Protein AF-A0A9D7BL93-F1 (afdb_monomer_lite)

pLDDT: mean 81.69, std 18.65, range [35.62, 98.56]

Secondary structure (DSSP, 8-state):
-----SSSSSSS--------EEEEEETTT--EES-S--EEETT-EEEEEEES--GGG--EEEEEETTB----HHHHHHHHHHTT--TTS-------SEEEEEEEEPPSSSEEEEEEEEE-TTSSSEEEEEEEEEEEE-SEEEEEEEEEEEES-PPPPEEEEE-SSSEEEEEE----S-EEEEEEEEEEEE---SSEEEEEEEEEEEETT--EEEEEEEEEEESTT--EEEEEEEEEEEEEEE-TT--TT-EEETT-----EEEEEEEEEEEEEEEE-

Foldseek 3Di:
DDDPPDPPPPPPPDDDPADEAEWEAEPVPRATPPNPADEAAAQHWYKYKYFQDDVVQLKDKAKDKDPDGDPPPPLVVVVVVVCQDDPVRDNPPPPPRMDIGDTDGHHPDQKMKIKMWMAGNVVPHTDDIDIDIHGYFWDKDKFKWKFKKKWQQEAWDWDWDDPDPWKTFIAIDPPDRMFMFIWMKIWIFTGDQDQKGKTWIWTWTQTPVRWIKTDTFMWIFGGRVSFKIKTKDKIKTWYKDFDPVDDHGDMDTPPDDDGDIDIDIDMIMMITIITID

Structure (mmCIF, N/CA/C/O backbone):
data_AF-A0A9D7BL93-F1
#
_entry.id   AF-A0A9D7BL93-F1
#
loop_
_atom_site.group_PDB
_atom_site.id
_atom_site.type_symbol
_atom_site.label_atom_id
_atom_site.label_alt_id
_atom_site.label_comp_id
_atom_site.label_asym_id
_atom_site.label_entity_id
_atom_site.label_seq_id
_atom_site.pdbx_PDB_ins_code
_atom_site.Cartn_x
_atom_site.Cartn_y
_atom_site.Cartn_z
_atom_site.occupancy
_atom_site.B_iso_or_equiv
_atom_site.auth_seq_id
_atom_site.auth_comp_id
_atom_site.auth_asym_id
_atom_site.auth_atom_id
_atom_site.pdbx_PDB_model_num
ATOM 1 N N . MET A 1 1 ? -4.352 -12.817 -30.876 1.00 38.22 1 MET A N 1
ATOM 2 C CA . MET A 1 1 ? -5.144 -12.319 -29.728 1.00 38.22 1 MET A CA 1
ATOM 3 C C . MET A 1 1 ? -5.851 -13.487 -29.049 1.00 38.22 1 MET A C 1
ATOM 5 O O . MET A 1 1 ? -6.974 -13.814 -29.397 1.00 38.22 1 MET A O 1
ATOM 9 N N . LYS A 1 2 ? -5.169 -14.170 -28.132 1.00 42.81 2 LYS A N 1
ATOM 10 C CA . LYS A 1 2 ? -5.742 -15.157 -27.208 1.00 42.81 2 LYS A CA 1
ATOM 11 C C . LYS A 1 2 ? -4.973 -14.959 -25.905 1.00 42.81 2 LYS A C 1
ATOM 13 O O . LYS A 1 2 ? -3.750 -14.959 -25.977 1.00 42.81 2 LYS A O 1
ATOM 18 N N . ASN A 1 3 ? -5.696 -14.690 -24.816 1.00 41.03 3 ASN A N 1
ATOM 19 C CA . ASN A 1 3 ? -5.273 -14.501 -23.412 1.00 41.03 3 ASN A CA 1
ATOM 20 C C . ASN A 1 3 ? -5.842 -13.195 -22.836 1.00 41.03 3 ASN A C 1
ATOM 22 O O . ASN A 1 3 ? -5.120 -12.244 -22.563 1.00 41.03 3 ASN A O 1
ATOM 26 N N . PHE A 1 4 ? -7.163 -13.162 -22.659 1.00 38.47 4 PHE A N 1
ATOM 27 C CA . PHE A 1 4 ? -7.856 -12.143 -21.866 1.00 38.47 4 PHE A CA 1
ATOM 28 C C . PHE A 1 4 ? -8.906 -12.833 -20.983 1.00 38.47 4 PHE A C 1
ATOM 30 O O . PHE A 1 4 ? -10.095 -12.559 -21.067 1.00 38.47 4 PHE A O 1
ATOM 37 N N . LEU A 1 5 ? -8.468 -13.832 -20.205 1.00 37.19 5 LEU A N 1
ATOM 38 C CA . LEU A 1 5 ? -9.360 -14.677 -19.398 1.00 37.19 5 LEU A CA 1
ATOM 39 C C . LEU A 1 5 ? -8.862 -14.885 -17.957 1.00 37.19 5 LEU A C 1
ATOM 41 O O . LEU A 1 5 ? -9.091 -15.934 -17.372 1.00 37.19 5 LEU A O 1
ATOM 45 N N . PHE A 1 6 ? -8.159 -13.898 -17.386 1.00 41.22 6 PHE A N 1
ATOM 46 C CA . PHE A 1 6 ? -7.602 -14.000 -16.026 1.00 41.22 6 PHE A CA 1
ATOM 47 C C . PHE A 1 6 ? -8.171 -12.994 -15.011 1.00 41.22 6 PHE A C 1
ATOM 49 O O . PHE A 1 6 ? -7.706 -12.959 -13.877 1.00 41.22 6 PHE A O 1
ATOM 56 N N . LEU A 1 7 ? -9.183 -12.194 -15.373 1.00 38.00 7 LEU A N 1
ATOM 57 C CA . LEU A 1 7 ? -9.699 -11.136 -14.487 1.00 38.00 7 LEU A CA 1
ATOM 58 C C . LEU A 1 7 ? -11.066 -11.427 -13.840 1.00 38.00 7 LEU A C 1
ATOM 60 O O . LEU A 1 7 ? -11.491 -10.659 -12.984 1.00 38.00 7 LEU A O 1
ATOM 64 N N . SER A 1 8 ? -11.763 -12.515 -14.191 1.00 35.62 8 SER A N 1
ATOM 65 C CA . SER A 1 8 ? -13.130 -12.745 -13.685 1.00 35.62 8 SER A CA 1
ATOM 66 C C . SER A 1 8 ? -13.216 -13.568 -12.395 1.00 35.62 8 SER A C 1
ATOM 68 O O . SER A 1 8 ? -14.297 -13.670 -11.824 1.00 35.62 8 SER A O 1
ATOM 70 N N . THR A 1 9 ? -12.115 -14.141 -11.899 1.00 39.84 9 THR A N 1
ATOM 71 C CA . THR A 1 9 ? -12.151 -15.027 -10.716 1.00 39.84 9 THR A CA 1
ATOM 72 C C . THR A 1 9 ? -11.919 -14.298 -9.388 1.00 39.84 9 THR A C 1
ATOM 74 O O . THR A 1 9 ? -12.011 -14.914 -8.332 1.00 39.84 9 THR A O 1
ATOM 77 N N . PHE A 1 10 ? -11.637 -12.989 -9.404 1.00 42.03 10 PHE A N 1
ATOM 78 C CA . PHE A 1 10 ? -11.309 -12.236 -8.183 1.00 42.03 10 PHE A CA 1
ATOM 79 C C . PHE A 1 10 ? -12.517 -11.564 -7.501 1.00 42.03 10 PHE A C 1
ATOM 81 O O . PHE A 1 10 ? -12.365 -10.992 -6.427 1.00 42.03 10 PHE A O 1
ATOM 88 N N . VAL A 1 11 ? -13.718 -11.621 -8.092 1.00 39.72 11 VAL A N 1
ATOM 89 C CA . VAL A 1 11 ? -14.857 -10.785 -7.652 1.00 39.72 11 VAL A CA 1
ATOM 90 C C . VAL A 1 11 ? -15.933 -11.556 -6.865 1.00 39.72 11 VAL A C 1
ATOM 92 O O . VAL A 1 11 ? -16.745 -10.945 -6.177 1.00 39.72 11 VAL A O 1
ATOM 95 N N . THR A 1 12 ? -15.927 -12.891 -6.847 1.00 36.81 12 THR A N 1
ATOM 96 C CA . THR A 1 12 ? -17.090 -13.675 -6.372 1.00 36.81 12 THR A CA 1
ATOM 97 C C . THR A 1 12 ? -17.004 -14.214 -4.934 1.00 36.81 12 THR A C 1
ATOM 99 O O . THR A 1 12 ? -17.606 -15.238 -4.627 1.00 36.81 12 THR A O 1
ATOM 102 N N . PHE A 1 13 ? -16.294 -13.534 -4.024 1.00 42.56 13 PHE A N 1
ATOM 103 C CA . PHE A 1 13 ? -16.191 -13.927 -2.603 1.00 42.56 13 PHE A CA 1
ATOM 104 C C . PHE A 1 13 ? -16.465 -12.762 -1.630 1.00 42.56 13 PHE A C 1
ATOM 106 O O . PHE A 1 13 ? -15.694 -12.500 -0.713 1.00 42.56 13 PHE A O 1
ATOM 113 N N . PHE A 1 14 ? -17.587 -12.056 -1.795 1.00 45.31 14 PHE A N 1
ATOM 114 C CA . PHE A 1 14 ? -18.073 -11.101 -0.788 1.00 45.31 14 PHE A CA 1
ATOM 115 C C . PHE A 1 14 ? -19.562 -11.305 -0.507 1.00 45.31 14 PHE A C 1
ATOM 117 O O . PHE A 1 14 ? -20.396 -10.452 -0.787 1.00 45.31 14 PHE A O 1
ATOM 124 N N . VAL A 1 15 ? -19.907 -12.459 0.066 1.00 41.62 15 VAL A N 1
ATOM 125 C CA . VAL A 1 15 ? -21.212 -12.635 0.711 1.00 41.62 15 VAL A CA 1
ATOM 126 C C . VAL A 1 15 ? -21.103 -12.078 2.133 1.00 41.62 15 VAL A C 1
ATOM 128 O O . VAL A 1 15 ? -20.353 -12.586 2.971 1.00 41.62 15 VAL A O 1
ATOM 131 N N . PHE A 1 16 ? -21.810 -10.976 2.384 1.00 45.34 16 PHE A N 1
ATOM 132 C CA . PHE A 1 16 ? -21.866 -10.275 3.665 1.00 45.34 16 PHE A CA 1
ATOM 133 C C . PHE A 1 16 ? -22.712 -11.053 4.684 1.00 45.34 16 PHE A C 1
ATOM 135 O O . PHE A 1 16 ? -23.859 -10.713 4.944 1.00 45.34 16 PHE A O 1
ATOM 142 N N . SER A 1 17 ? -22.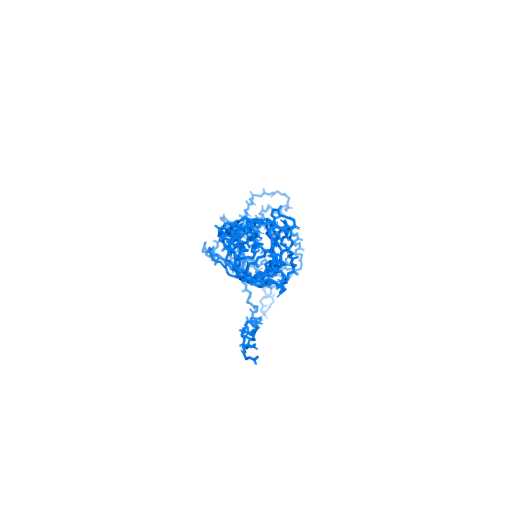153 -12.094 5.302 1.00 46.69 17 SER A N 1
ATOM 143 C CA . SER A 1 17 ? -22.681 -12.580 6.581 1.00 46.69 17 SER A CA 1
ATOM 144 C C . SER A 1 17 ? -22.121 -11.685 7.693 1.00 46.69 17 SER A C 1
ATOM 146 O O . SER A 1 17 ? -20.936 -11.796 8.043 1.00 46.69 17 SER A O 1
ATOM 148 N N . GLY A 1 18 ? -22.931 -10.745 8.182 1.00 50.41 18 GLY A N 1
ATOM 149 C CA . GLY A 1 18 ? -22.626 -9.978 9.388 1.00 50.41 18 GLY A CA 1
ATOM 150 C C . GLY A 1 18 ? -22.896 -10.848 10.610 1.00 50.41 18 GLY A C 1
ATOM 151 O O . GLY A 1 18 ? -24.037 -11.237 10.843 1.00 50.41 18 GLY A O 1
ATOM 152 N N . PHE A 1 19 ? -21.856 -11.187 11.366 1.00 56.25 19 PHE A N 1
ATOM 153 C CA . PHE A 1 19 ? -22.009 -11.836 12.669 1.00 56.25 19 PHE A CA 1
ATOM 154 C C . PHE A 1 19 ? -21.838 -10.768 13.747 1.00 56.25 19 PHE A C 1
ATOM 156 O O . PHE A 1 19 ? -20.894 -9.980 13.677 1.00 56.25 19 PHE A O 1
ATOM 163 N N . SER A 1 20 ? -22.727 -10.723 14.744 1.00 63.72 20 SER A N 1
ATOM 164 C CA . SER A 1 20 ? -22.489 -9.862 15.903 1.00 63.72 20 SER A CA 1
ATOM 165 C C . SER A 1 20 ? -21.382 -10.478 16.758 1.00 63.72 20 SER A C 1
ATOM 167 O O . SER A 1 20 ? -21.375 -11.682 17.027 1.00 63.72 20 SER A O 1
ATOM 169 N N . GLN A 1 21 ? -20.417 -9.661 17.169 1.00 76.88 21 GLN A N 1
ATOM 170 C CA . GLN A 1 21 ? -19.327 -10.095 18.039 1.00 76.88 21 GLN A CA 1
ATOM 171 C C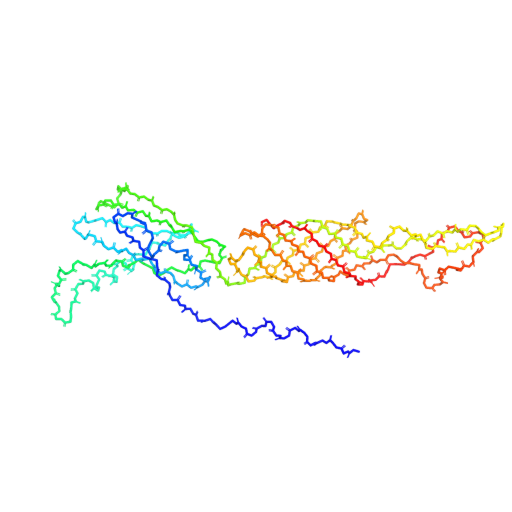 . GLN A 1 21 ? -19.505 -9.475 19.422 1.00 76.88 21 GLN A C 1
ATOM 173 O O . GLN A 1 21 ? -19.729 -8.276 19.539 1.00 76.88 21 GLN A O 1
ATOM 178 N N . ASN A 1 22 ? -19.366 -10.268 20.482 1.00 81.38 22 ASN A N 1
ATOM 179 C CA . ASN A 1 22 ? -19.479 -9.761 21.850 1.00 81.38 22 ASN A CA 1
ATOM 180 C C . ASN A 1 22 ? -18.090 -9.591 22.465 1.00 81.38 22 ASN A C 1
ATOM 182 O O . ASN A 1 22 ? -17.268 -10.510 22.412 1.00 81.38 22 ASN A O 1
ATOM 186 N N . ILE A 1 23 ? -17.825 -8.456 23.104 1.00 85.06 23 ILE A N 1
ATOM 187 C CA . ILE A 1 23 ? -16.675 -8.241 23.987 1.00 85.06 23 ILE A CA 1
ATOM 188 C C . ILE A 1 23 ? -17.179 -8.351 25.408 1.00 85.06 23 ILE A C 1
ATOM 190 O O . ILE A 1 23 ? -17.997 -7.543 25.814 1.00 85.06 23 ILE A O 1
ATOM 194 N N . VAL A 1 24 ? -16.679 -9.317 26.168 1.00 86.50 24 VAL A N 1
ATOM 195 C CA . VAL A 1 24 ? -17.026 -9.431 27.580 1.00 86.50 24 VAL A CA 1
ATOM 196 C C . VAL A 1 24 ? -15.944 -8.717 28.381 1.00 86.50 24 VAL A C 1
ATOM 198 O O . VAL A 1 24 ? -14.769 -8.875 28.071 1.00 86.50 24 VAL A O 1
ATOM 201 N N . ILE A 1 25 ? -16.324 -7.917 29.365 1.00 87.25 25 ILE A N 1
ATOM 202 C CA . ILE A 1 25 ? -15.458 -7.187 30.286 1.00 87.25 25 ILE A CA 1
ATOM 203 C C . ILE A 1 25 ? -15.832 -7.635 31.689 1.00 87.25 25 ILE A C 1
ATOM 205 O O . ILE A 1 25 ? -17.007 -7.629 32.036 1.00 87.25 25 ILE A O 1
ATOM 209 N N . ASP A 1 26 ? -14.864 -8.007 32.508 1.00 89.06 26 ASP A N 1
ATOM 210 C CA . ASP A 1 26 ? -15.119 -8.294 33.915 1.00 89.06 26 ASP A CA 1
ATOM 211 C C . ASP A 1 26 ? -15.295 -6.992 34.715 1.00 89.06 26 ASP A C 1
ATOM 213 O O . ASP A 1 26 ? -14.454 -6.099 34.650 1.00 89.06 26 ASP A O 1
ATOM 217 N N . TYR A 1 27 ? -16.379 -6.877 35.480 1.00 86.00 27 TYR A N 1
ATOM 218 C CA . TYR A 1 27 ? -16.708 -5.681 36.261 1.00 86.00 27 TYR A CA 1
ATOM 219 C C . TYR A 1 27 ? -15.634 -5.299 37.293 1.00 86.00 27 TYR A C 1
ATOM 221 O O . TYR A 1 27 ? -15.355 -4.114 37.490 1.00 86.00 27 TYR A O 1
ATOM 229 N N . ASN A 1 28 ? -15.027 -6.292 37.948 1.00 88.06 28 ASN A N 1
ATOM 230 C CA . ASN A 1 28 ? -14.102 -6.066 39.058 1.00 88.06 28 ASN A CA 1
ATOM 231 C C . ASN A 1 28 ? -12.729 -5.598 38.575 1.00 88.06 28 ASN A C 1
ATOM 233 O O . ASN A 1 28 ? -12.089 -4.774 39.221 1.00 88.06 28 ASN A O 1
ATOM 237 N N . THR A 1 29 ? -12.280 -6.131 37.440 1.00 88.50 29 THR A N 1
ATOM 238 C CA . THR A 1 29 ? -10.936 -5.887 36.897 1.00 88.50 29 THR A CA 1
ATOM 239 C C . THR A 1 29 ? -10.923 -4.988 35.665 1.00 88.50 29 THR A C 1
ATOM 241 O O . THR A 1 29 ? -9.845 -4.652 35.177 1.00 88.50 29 THR A O 1
ATOM 244 N N . LEU A 1 30 ? -12.092 -4.687 35.097 1.00 86.56 30 LEU A N 1
ATOM 245 C CA . LEU A 1 30 ? -12.283 -4.095 33.771 1.00 86.56 30 LEU A CA 1
ATOM 246 C C . LEU A 1 30 ? -11.574 -4.824 32.629 1.00 86.56 30 LEU A C 1
ATOM 248 O O . LEU A 1 30 ? -11.495 -4.280 31.537 1.00 86.56 30 LEU A O 1
ATOM 252 N N . SER A 1 31 ? -11.075 -6.043 32.832 1.00 87.50 31 SER A N 1
ATOM 253 C CA . SER A 1 31 ? -10.328 -6.792 31.819 1.00 87.50 31 SER A CA 1
ATOM 254 C C . SER A 1 31 ? -11.245 -7.494 30.810 1.00 87.50 31 SER A C 1
ATOM 256 O O . SER A 1 31 ? -12.360 -7.887 31.143 1.00 87.50 31 SER A O 1
ATOM 258 N N . ILE A 1 32 ? -10.785 -7.659 29.564 1.00 85.38 32 ILE A N 1
ATOM 259 C CA . ILE A 1 32 ? -11.552 -8.357 28.520 1.00 85.38 32 ILE A CA 1
ATOM 260 C C . ILE A 1 32 ? -11.482 -9.874 28.717 1.00 85.38 32 ILE A C 1
ATOM 262 O O . ILE A 1 32 ? -10.401 -10.433 28.897 1.00 85.38 32 ILE A O 1
ATOM 266 N N . LEU A 1 33 ? -12.631 -10.533 28.569 1.00 82.56 33 LEU A N 1
ATOM 267 C CA . LEU A 1 33 ? -12.809 -11.977 28.586 1.00 82.56 33 LEU A CA 1
ATOM 268 C C . LEU A 1 33 ? -13.363 -12.523 27.242 1.00 82.56 33 LEU A C 1
ATOM 270 O O . LEU A 1 33 ? -14.253 -11.922 26.617 1.00 82.56 33 LEU A O 1
ATOM 274 N N . PRO A 1 34 ? -12.888 -13.702 26.798 1.00 71.94 34 PRO A N 1
ATOM 275 C CA . PRO A 1 34 ? -11.551 -14.228 27.093 1.00 71.94 34 PRO A CA 1
ATOM 276 C C . PRO A 1 34 ? -10.467 -13.242 26.619 1.00 71.94 34 PRO A C 1
ATOM 278 O O . PRO A 1 34 ? -10.713 -12.430 25.726 1.00 71.94 34 PRO A O 1
ATOM 281 N N . VAL A 1 35 ? -9.275 -13.320 27.218 1.00 60.78 35 VAL A N 1
ATOM 282 C CA . VAL A 1 35 ? -8.127 -12.428 26.935 1.00 60.78 35 VAL A CA 1
ATOM 283 C C . VAL A 1 35 ? -7.609 -12.584 25.493 1.00 60.78 35 VAL A C 1
ATOM 285 O O . VAL A 1 35 ? -6.855 -11.745 24.996 1.00 60.78 35 VAL A O 1
ATOM 288 N N . ASP A 1 36 ? -8.031 -13.639 24.794 1.00 56.41 36 ASP A N 1
ATOM 289 C CA . ASP A 1 36 ? -7.611 -13.922 23.428 1.00 56.41 36 ASP A CA 1
ATOM 290 C C . ASP A 1 36 ? -7.964 -12.787 22.460 1.00 56.41 36 ASP A C 1
ATOM 292 O O . ASP A 1 36 ? -9.038 -12.183 22.504 1.00 56.41 36 ASP A O 1
ATOM 296 N N . LYS A 1 37 ? -7.016 -12.501 21.558 1.00 60.62 37 LYS A N 1
ATOM 297 C CA . LYS A 1 37 ? -7.055 -11.399 20.586 1.00 60.62 37 LYS A CA 1
ATOM 298 C C . LYS A 1 37 ? -8.340 -11.444 19.753 1.00 60.62 37 LYS A C 1
ATOM 300 O O . LYS A 1 37 ? -8.394 -12.131 18.734 1.00 60.62 37 LYS A O 1
ATOM 305 N N . LYS A 1 38 ? -9.358 -10.671 20.142 1.00 71.56 38 LYS A N 1
ATOM 306 C CA . LYS A 1 38 ? -10.571 -10.509 19.332 1.00 71.56 38 LYS A CA 1
ATOM 307 C C . LYS A 1 38 ? -10.254 -9.770 18.037 1.00 71.56 38 LYS A C 1
ATOM 309 O O . LYS A 1 38 ? -9.475 -8.815 18.002 1.00 71.56 38 LYS A O 1
ATOM 314 N N . ILE A 1 39 ? -10.856 -10.266 16.963 1.00 77.00 39 ILE A N 1
ATOM 315 C CA . ILE A 1 39 ? -10.637 -9.812 15.597 1.00 77.00 39 ILE A CA 1
ATOM 316 C C . ILE A 1 39 ? -11.952 -9.269 15.060 1.00 77.00 39 ILE A C 1
ATOM 318 O O . ILE A 1 39 ? -12.849 -10.041 14.720 1.00 77.00 39 ILE A O 1
ATOM 322 N N . PHE A 1 40 ? -12.041 -7.954 14.908 1.00 83.56 40 PHE A N 1
ATOM 323 C CA . PHE A 1 40 ? -13.244 -7.343 14.362 1.00 83.56 40 PHE A CA 1
ATOM 324 C C . PHE A 1 40 ? -13.217 -7.369 12.852 1.00 83.56 40 PHE A C 1
ATOM 326 O O . PHE A 1 40 ? -12.205 -7.046 12.231 1.00 83.56 40 PHE A O 1
ATOM 333 N N . LYS A 1 41 ? -14.326 -7.773 12.244 1.00 84.12 41 LYS A N 1
ATOM 334 C CA . LYS A 1 41 ? -14.514 -7.578 10.815 1.00 84.12 41 LYS A CA 1
ATOM 335 C C . LYS A 1 41 ? -15.074 -6.173 10.621 1.00 84.12 41 LYS A C 1
ATOM 337 O O . LYS A 1 41 ? -15.963 -5.763 11.360 1.00 84.12 41 LYS A O 1
ATOM 342 N N . VAL A 1 42 ? -14.549 -5.428 9.658 1.00 82.38 42 VAL A N 1
ATOM 343 C CA . VAL A 1 42 ? -15.108 -4.119 9.305 1.00 82.38 42 VAL A CA 1
ATOM 344 C C . VAL A 1 42 ? -16.582 -4.287 8.917 1.00 82.38 42 VAL A C 1
ATOM 346 O O . VAL A 1 42 ? -16.927 -5.281 8.276 1.00 82.38 42 VAL A O 1
ATOM 349 N N . GLN A 1 43 ? -17.421 -3.322 9.302 1.00 80.44 43 GLN A N 1
ATOM 350 C CA . GLN A 1 43 ? -18.884 -3.319 9.151 1.00 80.44 43 GLN A CA 1
ATOM 351 C C . GLN A 1 43 ? -19.660 -4.316 10.026 1.00 80.44 43 GLN A C 1
ATOM 353 O O . GLN A 1 43 ? -20.883 -4.188 10.085 1.00 80.44 43 GLN A O 1
ATOM 358 N N . ASP A 1 44 ? -19.007 -5.250 10.732 1.00 82.00 44 ASP A N 1
ATOM 359 C CA . ASP A 1 44 ? -19.702 -6.046 11.754 1.00 82.00 44 ASP A CA 1
ATOM 360 C C . ASP A 1 44 ? -20.127 -5.140 12.920 1.00 82.00 44 ASP A C 1
ATOM 362 O O . ASP A 1 44 ? -19.533 -4.088 13.178 1.00 82.00 44 ASP A O 1
ATOM 366 N N . PHE A 1 45 ? -21.146 -5.586 13.653 1.00 79.81 45 PHE A N 1
ATOM 367 C CA . PHE A 1 45 ? -21.546 -4.973 14.912 1.00 79.81 45 PHE A CA 1
ATOM 368 C C . PHE A 1 45 ? -20.863 -5.672 16.083 1.00 79.81 45 PHE A C 1
ATOM 370 O O . PHE A 1 45 ? -20.830 -6.903 16.168 1.00 79.81 45 PHE A O 1
ATOM 377 N N . VAL A 1 46 ? -20.346 -4.872 17.005 1.00 80.00 46 VAL A N 1
ATOM 378 C CA . VAL A 1 46 ? -19.691 -5.329 18.221 1.00 80.00 46 VAL A CA 1
ATOM 379 C C . VAL A 1 46 ? -20.484 -4.844 19.421 1.00 80.00 46 VAL A C 1
ATOM 381 O O . VAL A 1 46 ? -20.641 -3.642 19.606 1.00 80.00 46 VAL A O 1
ATOM 384 N N . SER A 1 47 ? -20.967 -5.768 20.241 1.00 81.88 47 SER A N 1
ATOM 385 C CA . SER A 1 47 ? -21.609 -5.446 21.515 1.00 81.88 47 SER A CA 1
ATOM 386 C C . SER A 1 47 ? -20.590 -5.574 22.641 1.00 81.88 47 SER A C 1
ATOM 388 O O . SER A 1 47 ? -19.772 -6.499 22.657 1.00 81.88 47 SER A O 1
ATOM 390 N N . VAL A 1 48 ? -20.628 -4.657 23.599 1.00 83.38 48 VAL A N 1
ATOM 391 C CA . VAL A 1 48 ? -19.795 -4.729 24.804 1.00 83.38 48 VAL A CA 1
ATOM 392 C C . VAL A 1 48 ? -20.650 -5.303 25.932 1.00 83.38 48 VAL A C 1
ATOM 394 O O . VAL A 1 48 ? -21.819 -4.988 26.036 1.00 83.38 48 VAL A O 1
ATOM 397 N N . VAL A 1 49 ? -20.123 -6.188 26.764 1.00 84.25 49 VAL A N 1
ATOM 398 C CA . VAL A 1 49 ? -20.882 -6.882 27.810 1.00 84.25 49 VAL A CA 1
ATOM 399 C C . VAL A 1 49 ? -20.072 -6.819 29.089 1.00 84.25 49 VAL A C 1
ATOM 401 O O . VAL A 1 49 ? -18.950 -7.303 29.111 1.00 84.25 49 VAL A O 1
ATOM 404 N N . ILE A 1 50 ? -20.606 -6.239 30.157 1.00 82.81 50 ILE A N 1
ATOM 405 C CA . ILE A 1 50 ? -19.967 -6.255 31.473 1.00 82.81 50 ILE A CA 1
ATOM 406 C C . ILE A 1 50 ? -20.487 -7.468 32.236 1.00 82.81 50 ILE A C 1
ATOM 408 O O . ILE A 1 50 ? -21.685 -7.595 32.455 1.00 82.81 50 ILE A O 1
ATOM 412 N N . ARG A 1 51 ? -19.587 -8.364 32.626 1.00 83.88 51 ARG A N 1
ATOM 413 C CA . ARG A 1 51 ? -19.871 -9.553 33.426 1.00 83.88 51 ARG A CA 1
ATOM 414 C C . ARG A 1 51 ? -19.654 -9.263 34.909 1.00 83.88 51 ARG A C 1
ATOM 416 O O . ARG A 1 51 ? -18.763 -8.483 35.241 1.00 83.88 51 ARG A O 1
ATOM 423 N N . ASN A 1 52 ? -20.402 -9.938 35.781 1.00 83.81 52 ASN A N 1
ATOM 424 C CA . ASN A 1 52 ? -20.343 -9.789 37.240 1.00 83.81 52 ASN A CA 1
ATOM 425 C C . ASN A 1 52 ? -20.697 -8.360 37.691 1.00 83.81 52 ASN A C 1
ATOM 427 O O . ASN A 1 52 ? -20.095 -7.832 38.628 1.00 83.81 52 ASN A O 1
ATOM 431 N N . TYR A 1 53 ? -21.618 -7.701 36.981 1.00 80.12 53 TYR A N 1
ATOM 432 C CA . TYR A 1 53 ? -22.044 -6.350 37.330 1.00 80.12 53 TYR A CA 1
ATOM 433 C C . TYR A 1 53 ? -22.761 -6.360 38.681 1.00 80.12 53 TYR A C 1
ATOM 435 O O . TYR A 1 53 ? -23.741 -7.074 38.866 1.00 80.12 53 TYR A O 1
ATOM 443 N N . ASN A 1 54 ? -22.275 -5.552 39.622 1.00 78.69 54 ASN A N 1
ATOM 444 C CA . ASN A 1 54 ? -22.911 -5.390 40.922 1.00 78.69 54 ASN A CA 1
ATOM 445 C C . ASN A 1 54 ? -23.853 -4.182 40.871 1.00 78.69 54 ASN A C 1
ATOM 447 O O . ASN A 1 54 ? -23.396 -3.040 40.933 1.00 78.69 54 ASN A O 1
ATOM 451 N N . ALA A 1 55 ? -25.161 -4.425 40.775 1.00 74.25 55 ALA A N 1
ATOM 452 C CA . ALA A 1 55 ? -26.148 -3.348 40.699 1.00 74.25 55 ALA A CA 1
ATOM 453 C C . ALA A 1 55 ? -26.233 -2.526 42.001 1.00 74.25 55 ALA A C 1
ATOM 455 O O . ALA A 1 55 ? -26.624 -1.360 41.968 1.00 74.25 55 ALA A O 1
ATOM 456 N N . THR A 1 56 ? -25.821 -3.098 43.137 1.00 77.69 56 THR A N 1
ATOM 457 C CA . THR A 1 56 ? -25.907 -2.466 44.463 1.00 77.69 56 THR A CA 1
ATOM 458 C C . THR A 1 56 ? -24.944 -1.291 44.620 1.00 77.69 56 THR A C 1
ATOM 460 O O . THR A 1 56 ? -25.220 -0.373 45.388 1.00 77.69 56 THR A O 1
ATOM 463 N N . THR A 1 57 ? -23.822 -1.272 43.891 1.00 81.06 57 THR A N 1
ATOM 464 C CA . THR A 1 57 ? -22.886 -0.135 43.954 1.00 81.06 57 THR A CA 1
ATOM 465 C C . THR A 1 57 ? -23.429 1.105 43.255 1.00 81.06 57 THR A C 1
ATOM 467 O O . THR A 1 57 ? -23.000 2.203 43.588 1.00 81.06 57 THR A O 1
ATOM 470 N N . GLY A 1 58 ? -24.358 0.947 42.302 1.00 79.88 58 GLY A N 1
ATOM 471 C CA . GLY A 1 58 ? -24.893 2.035 41.482 1.00 79.88 58 GLY A CA 1
ATOM 472 C C . GLY A 1 58 ? -23.901 2.608 40.463 1.00 79.88 58 GLY A C 1
ATOM 473 O O . GLY A 1 58 ? -24.137 3.694 39.931 1.00 79.88 58 GLY A O 1
ATOM 474 N N . ASP A 1 59 ? -22.789 1.918 40.199 1.00 85.06 59 ASP A N 1
ATOM 475 C CA . ASP A 1 59 ? -21.754 2.409 39.291 1.00 85.06 59 ASP A CA 1
ATOM 476 C C . ASP A 1 59 ? -22.260 2.544 37.851 1.00 85.06 59 ASP A C 1
ATOM 478 O O . ASP A 1 59 ? -23.049 1.728 37.354 1.00 85.06 59 ASP A O 1
ATOM 482 N N . LYS A 1 60 ? -21.754 3.571 37.161 1.00 83.38 60 LYS A N 1
ATOM 483 C CA . LYS A 1 60 ? -22.099 3.888 35.770 1.00 83.38 60 LYS A CA 1
ATOM 484 C C . LYS A 1 60 ? -20.918 3.622 34.843 1.00 83.38 60 LYS A C 1
ATOM 486 O O . LYS A 1 60 ? -19.761 3.799 35.221 1.00 83.38 60 LYS A O 1
ATOM 491 N N . PHE A 1 61 ? -21.213 3.258 33.599 1.00 81.94 61 PHE A N 1
ATOM 492 C CA . PHE A 1 61 ? -20.206 2.973 32.578 1.00 81.94 61 PHE A CA 1
ATOM 493 C C . PHE A 1 61 ? -20.396 3.844 31.345 1.00 81.94 61 PHE A C 1
ATOM 495 O O . PHE A 1 61 ? -21.514 4.006 30.858 1.00 81.94 61 PHE A O 1
ATOM 502 N N . LYS A 1 62 ? -19.282 4.347 30.812 1.00 83.25 62 LYS A N 1
ATOM 503 C CA . LYS A 1 62 ? -19.202 4.975 29.493 1.00 83.25 62 LYS A CA 1
ATOM 504 C C . LYS A 1 62 ? -18.298 4.133 28.601 1.00 83.25 62 LYS A C 1
ATOM 506 O O . LYS A 1 62 ? -17.218 3.733 29.034 1.00 83.25 62 LYS A O 1
ATOM 511 N N . VAL A 1 63 ? -18.731 3.882 27.367 1.00 80.00 63 VAL A N 1
ATOM 512 C CA . VAL A 1 63 ? -17.925 3.205 26.343 1.00 80.00 63 VAL A CA 1
ATOM 513 C C . VAL A 1 63 ? -17.804 4.102 25.121 1.00 80.00 63 VAL A C 1
ATOM 515 O O . VAL A 1 63 ? -18.806 4.587 24.609 1.00 80.00 63 VAL A O 1
ATOM 518 N N . GLU A 1 64 ? -16.578 4.308 24.650 1.00 79.06 64 GLU A N 1
ATOM 519 C CA . GLU A 1 64 ? -16.267 5.092 23.452 1.00 79.06 64 GLU A CA 1
ATOM 520 C C . GLU A 1 64 ? -15.504 4.223 22.443 1.00 79.06 64 GLU A C 1
ATOM 522 O O . GLU A 1 64 ? -14.646 3.429 22.846 1.00 79.06 64 GLU A O 1
ATOM 527 N N . ILE A 1 65 ? -15.782 4.381 21.138 1.00 73.75 65 ILE A N 1
ATOM 528 C CA . ILE A 1 65 ? -15.070 3.659 20.074 1.00 73.75 65 ILE A CA 1
ATOM 529 C C . ILE A 1 65 ? -14.432 4.602 19.050 1.00 73.75 65 ILE A C 1
ATOM 531 O O . ILE A 1 65 ? -15.096 5.329 18.325 1.00 73.75 65 ILE A O 1
ATOM 535 N N . THR A 1 66 ? -13.106 4.502 18.921 1.00 64.75 66 THR A N 1
ATOM 536 C CA . THR A 1 66 ? -12.283 5.056 17.824 1.00 64.75 66 THR A CA 1
ATOM 537 C C . THR A 1 66 ? -12.506 6.548 17.527 1.00 64.75 66 THR A C 1
ATOM 539 O O . THR A 1 66 ? -12.466 6.970 16.368 1.00 64.75 66 THR A O 1
ATOM 542 N N . GLY A 1 67 ? -12.696 7.340 18.587 1.00 52.38 67 GLY A N 1
ATOM 543 C CA . GLY A 1 67 ? -12.788 8.803 18.535 1.00 52.38 67 GLY A CA 1
ATOM 544 C C . GLY A 1 67 ? -14.164 9.357 18.160 1.00 52.38 67 GLY A C 1
ATOM 545 O O . GLY A 1 67 ? -14.364 10.560 18.272 1.00 52.38 67 GLY A O 1
ATOM 546 N N . GLU A 1 68 ? -15.113 8.504 17.772 1.00 49.28 68 GLU A N 1
ATOM 547 C CA . GLU A 1 68 ? -16.519 8.882 17.649 1.00 49.28 68 GLU A CA 1
ATOM 548 C C . GLU A 1 68 ? -17.228 8.541 18.964 1.00 49.28 68 GLU A C 1
ATOM 550 O O . GLU A 1 68 ? -17.195 7.403 19.447 1.00 49.28 68 GLU A O 1
ATOM 555 N N . GLN A 1 69 ? -17.818 9.557 19.595 1.00 45.47 69 GLN A N 1
ATOM 556 C CA . GLN A 1 69 ? -18.612 9.369 20.801 1.00 45.47 69 GLN A CA 1
ATOM 557 C C . GLN A 1 69 ? -20.002 8.881 20.403 1.00 45.47 69 GLN A C 1
ATOM 559 O O . GLN A 1 69 ? -20.781 9.616 19.806 1.00 45.47 69 GLN A O 1
ATOM 564 N N . TYR A 1 70 ? -20.315 7.640 20.759 1.00 51.16 70 TYR A N 1
ATOM 565 C CA . TYR A 1 70 ? -21.668 7.110 20.671 1.00 51.16 70 TYR A CA 1
ATOM 566 C C . TYR A 1 70 ? -22.276 7.132 22.075 1.00 51.16 70 TYR A C 1
ATOM 568 O O . TYR A 1 70 ? -22.089 6.207 22.864 1.00 51.16 70 TYR A O 1
ATOM 576 N N . GLU A 1 71 ? -22.986 8.209 22.411 1.00 43.47 71 GLU A N 1
ATOM 577 C CA . GLU A 1 71 ? -23.813 8.253 23.617 1.00 43.47 71 GLU A CA 1
ATOM 578 C C . GLU A 1 71 ? -25.113 7.496 23.350 1.00 43.47 71 GLU A C 1
ATOM 580 O O . GLU A 1 71 ? -26.077 8.027 22.807 1.00 43.47 71 GLU A O 1
ATOM 585 N N . ASN A 1 72 ? -25.138 6.208 23.686 1.00 45.28 72 ASN A N 1
ATOM 586 C CA . ASN A 1 72 ? -26.351 5.415 23.540 1.00 45.28 72 ASN A CA 1
ATOM 587 C C . ASN A 1 72 ? -27.223 5.500 24.792 1.00 45.28 72 ASN A C 1
ATOM 589 O O . ASN A 1 72 ? -27.152 4.647 25.676 1.00 45.28 72 ASN A O 1
ATOM 593 N N . THR A 1 73 ? -28.090 6.505 24.830 1.00 46.56 73 THR A N 1
ATOM 594 C CA . THR A 1 73 ? -29.192 6.588 25.797 1.00 46.56 73 THR A CA 1
ATOM 595 C C . THR A 1 73 ? -30.243 5.494 25.551 1.00 46.56 73 THR A C 1
ATOM 597 O O . THR A 1 73 ? -30.715 4.865 26.496 1.00 46.56 73 THR A O 1
ATOM 600 N N . SER A 1 74 ? -30.522 5.149 24.289 1.00 44.84 74 SER A N 1
ATOM 601 C CA . SER A 1 74 ? -31.564 4.178 23.904 1.00 44.84 74 SER A CA 1
ATOM 602 C C . SER A 1 74 ? -31.316 2.721 24.331 1.00 44.84 74 SER A C 1
ATOM 604 O O . SER A 1 74 ? -32.258 2.014 24.684 1.00 44.84 74 SER A O 1
ATOM 606 N N . GLY A 1 75 ? -30.068 2.246 24.339 1.00 48.59 75 GLY A N 1
ATOM 607 C CA . GLY A 1 75 ? -29.719 0.887 24.771 1.00 48.59 75 GLY A CA 1
ATOM 608 C C . GLY A 1 75 ? -29.794 0.717 26.285 1.00 48.59 75 GLY A C 1
ATOM 609 O O . GLY A 1 75 ? -30.195 -0.341 26.763 1.00 48.59 75 GLY A O 1
ATOM 610 N N . ILE A 1 76 ? -29.487 1.784 27.029 1.00 48.47 76 ILE A N 1
ATOM 611 C CA . ILE A 1 76 ? -29.651 1.828 28.485 1.00 48.47 76 ILE A CA 1
ATOM 612 C C . ILE A 1 76 ? -31.143 1.737 28.837 1.00 48.47 76 ILE A C 1
ATOM 614 O O . ILE A 1 76 ? -31.515 0.977 29.731 1.00 48.47 76 ILE A O 1
ATOM 618 N N . ASP A 1 77 ? -32.010 2.444 28.109 1.00 51.53 77 ASP A N 1
ATOM 619 C CA . ASP A 1 77 ? -33.456 2.427 28.358 1.00 51.53 77 ASP A CA 1
ATOM 620 C C . ASP A 1 77 ? -34.128 1.116 27.918 1.00 51.53 77 ASP A C 1
ATOM 622 O O . ASP A 1 77 ? -34.985 0.593 28.636 1.00 51.53 77 ASP A O 1
ATOM 626 N N . ALA A 1 78 ? -33.697 0.518 26.802 1.00 46.38 78 ALA A N 1
ATOM 627 C CA . ALA A 1 78 ? -34.157 -0.805 26.373 1.00 46.38 78 ALA A CA 1
ATOM 628 C C . ALA A 1 78 ? -33.739 -1.916 27.358 1.00 46.38 78 ALA A C 1
ATOM 630 O O . ALA A 1 78 ? -34.540 -2.801 27.666 1.00 46.38 78 ALA A O 1
ATOM 631 N N . PHE A 1 79 ? -32.523 -1.843 27.915 1.00 47.75 79 PHE A N 1
ATOM 632 C CA . PHE A 1 79 ? -32.044 -2.802 28.914 1.00 47.75 79 PHE A CA 1
ATOM 633 C C . PHE A 1 79 ? -32.744 -2.634 30.271 1.00 47.75 79 PHE A C 1
ATOM 635 O O . PHE A 1 79 ? -33.186 -3.628 30.849 1.00 47.75 79 PHE A O 1
ATOM 642 N N . LYS A 1 80 ? -32.951 -1.391 30.739 1.00 48.25 80 LYS A N 1
ATOM 643 C CA . LYS A 1 80 ? -33.767 -1.078 31.934 1.00 48.25 80 LYS A CA 1
ATOM 644 C C . LYS A 1 80 ? -35.204 -1.590 31.826 1.00 48.25 80 LYS A C 1
ATOM 646 O O . LYS A 1 80 ? -35.842 -1.827 32.849 1.00 48.25 80 LYS A O 1
ATOM 651 N N . LYS A 1 81 ? -35.735 -1.710 30.606 1.00 50.81 81 LYS A N 1
ATOM 652 C CA . LYS A 1 81 ? -37.076 -2.242 30.346 1.00 50.81 81 LYS A CA 1
ATOM 653 C C . LYS A 1 81 ? -37.101 -3.776 30.392 1.00 50.81 81 LYS A C 1
ATOM 655 O O . LYS A 1 81 ? -38.061 -4.331 30.911 1.00 50.81 81 LYS A O 1
ATOM 660 N N . MET A 1 82 ? -36.040 -4.446 29.926 1.00 41.91 82 MET A N 1
ATOM 661 C CA . MET A 1 82 ? -35.915 -5.914 29.962 1.00 41.91 82 MET A CA 1
ATOM 662 C C . MET A 1 82 ? -35.557 -6.483 31.342 1.00 41.91 82 MET A C 1
ATOM 664 O O . MET A 1 82 ? -36.007 -7.569 31.678 1.00 41.91 82 MET A O 1
ATOM 668 N N . THR A 1 83 ? -34.827 -5.747 32.183 1.00 45.84 83 THR A N 1
ATOM 669 C CA . THR A 1 83 ? -34.546 -6.155 33.579 1.00 45.84 83 THR A CA 1
ATOM 670 C C . THR A 1 83 ? -35.749 -6.011 34.520 1.00 45.84 83 THR A C 1
ATOM 672 O O . THR A 1 83 ? -35.656 -6.376 35.686 1.00 45.84 83 THR A O 1
ATOM 675 N N . LYS A 1 84 ? -36.886 -5.476 34.051 1.00 45.38 84 LYS A N 1
ATOM 676 C CA . LYS A 1 84 ? -38.038 -5.150 34.906 1.00 45.38 84 LYS A CA 1
ATOM 677 C C . LYS A 1 84 ? -39.220 -6.114 34.841 1.00 45.38 84 LYS A C 1
ATOM 679 O O . LYS A 1 84 ? -40.154 -5.911 35.611 1.00 45.38 84 LYS A O 1
ATOM 684 N N . MET A 1 85 ? -39.235 -7.118 33.965 1.00 40.69 85 MET A N 1
ATOM 685 C CA . MET A 1 85 ? -40.405 -7.996 33.843 1.00 40.69 85 MET A CA 1
ATOM 686 C C . MET A 1 85 ? -40.010 -9.428 33.496 1.00 40.69 85 MET A C 1
ATOM 688 O O . MET A 1 85 ? -39.536 -9.687 32.391 1.00 40.69 85 MET A O 1
ATOM 692 N N . ASP A 1 86 ? -40.281 -10.364 34.410 1.00 47.00 86 ASP A N 1
ATOM 693 C CA . ASP A 1 86 ? -40.574 -11.734 33.993 1.00 47.00 86 ASP A CA 1
ATOM 694 C C . ASP A 1 86 ? -41.962 -11.791 33.312 1.00 47.00 86 ASP A C 1
ATOM 696 O O . ASP A 1 86 ? -42.735 -10.826 33.336 1.00 47.00 86 ASP A O 1
ATOM 700 N N . THR A 1 87 ? -42.313 -12.930 32.715 1.00 43.62 87 THR A N 1
ATOM 701 C CA . THR A 1 87 ? -43.613 -13.176 32.056 1.00 43.62 87 THR A CA 1
ATOM 702 C C . THR A 1 87 ? -44.847 -13.020 32.961 1.00 43.62 87 THR A C 1
ATOM 704 O O . THR A 1 87 ? -45.970 -13.080 32.465 1.00 43.62 87 THR A O 1
ATOM 707 N N . THR A 1 88 ? -44.667 -12.805 34.266 1.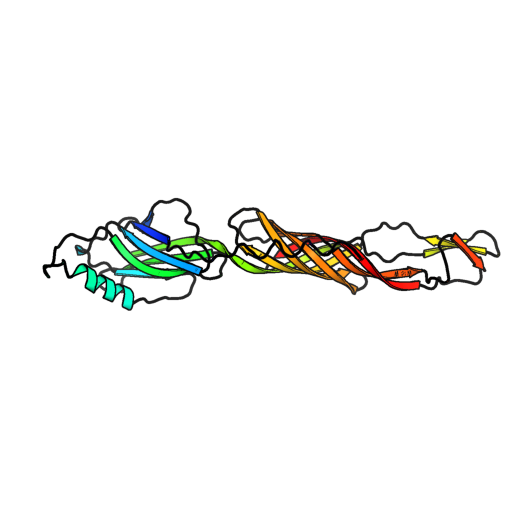00 50.84 88 THR A N 1
ATOM 708 C CA . THR A 1 88 ? -45.718 -12.554 35.265 1.00 50.84 88 THR A CA 1
ATOM 709 C C . THR A 1 88 ? -45.698 -11.133 35.846 1.00 50.84 88 THR A C 1
ATOM 711 O O . THR A 1 88 ? -46.537 -10.806 36.686 1.00 50.84 88 THR A O 1
ATOM 714 N N . GLY A 1 89 ? -44.790 -10.262 35.393 1.00 49.16 89 GLY A N 1
ATOM 715 C CA . GLY A 1 89 ? -44.697 -8.873 35.848 1.00 49.16 89 GLY A CA 1
ATOM 716 C C . GLY A 1 89 ? -44.103 -8.702 37.250 1.00 49.16 89 GLY A C 1
ATOM 717 O O . GLY A 1 89 ? -44.243 -7.625 37.833 1.00 49.16 89 GLY A O 1
ATOM 718 N N . LYS A 1 90 ? -43.440 -9.726 37.806 1.00 46.38 90 LYS A N 1
ATOM 719 C CA . LYS A 1 90 ? -42.709 -9.607 39.075 1.00 46.38 90 LYS A CA 1
ATOM 720 C C . LYS A 1 90 ? -41.258 -9.186 38.834 1.00 46.38 90 LYS A C 1
ATOM 722 O O . LYS A 1 90 ? -40.606 -9.651 37.903 1.00 46.38 90 LYS A O 1
ATOM 727 N N . ILE A 1 91 ? -40.755 -8.311 39.709 1.00 47.38 91 ILE A N 1
ATOM 728 C CA . ILE A 1 91 ? -39.328 -7.985 39.801 1.00 47.38 91 ILE A CA 1
ATOM 729 C C . ILE A 1 91 ? -38.648 -9.203 40.430 1.00 47.38 91 ILE A C 1
ATOM 731 O O . ILE A 1 91 ? -38.712 -9.392 41.643 1.00 47.38 91 ILE A O 1
ATOM 735 N N . VAL A 1 92 ? -38.051 -10.060 39.606 1.00 50.28 92 VAL A N 1
ATOM 736 C CA . VAL A 1 92 ? -37.138 -11.099 40.085 1.00 50.28 92 VAL A CA 1
ATOM 737 C C . VAL A 1 92 ? -35.788 -10.418 40.264 1.00 50.28 92 VAL A C 1
ATOM 739 O O . VAL A 1 92 ? -35.123 -10.069 39.294 1.00 50.28 92 VAL A O 1
ATOM 742 N N . GLU A 1 93 ? -35.421 -10.151 41.514 1.00 53.12 93 GLU A N 1
ATOM 743 C CA . GLU A 1 93 ? -34.134 -9.571 41.906 1.00 53.12 93 GLU A CA 1
ATOM 744 C C . GLU A 1 93 ? -33.016 -10.626 41.800 1.00 53.12 93 GLU A C 1
ATOM 746 O O . GLU A 1 93 ? -32.281 -10.893 42.744 1.00 53.12 93 GLU A O 1
ATOM 751 N N . GLU A 1 94 ? -32.895 -11.273 40.643 1.00 52.22 94 GLU A N 1
ATOM 752 C CA . GLU A 1 94 ? -31.665 -11.965 40.279 1.00 52.22 94 GLU A CA 1
ATOM 753 C C . GLU A 1 94 ? -30.751 -10.919 39.647 1.00 52.22 94 GLU A C 1
ATOM 755 O O . GLU A 1 94 ? -31.047 -10.361 38.588 1.00 52.22 94 GLU A O 1
ATOM 760 N N . GLN A 1 95 ? -29.665 -10.586 40.353 1.00 53.62 95 GLN A N 1
ATOM 761 C CA . GLN A 1 95 ? -28.623 -9.692 39.852 1.00 53.62 95 GLN A CA 1
ATOM 762 C C . GLN A 1 95 ? -28.183 -10.219 38.479 1.00 53.62 95 GLN A C 1
ATOM 764 O O . GLN A 1 95 ? -27.686 -11.343 38.401 1.00 53.62 95 GLN A O 1
ATOM 769 N N . PRO A 1 96 ? -28.383 -9.469 37.383 1.00 55.19 96 PRO A N 1
ATOM 770 C CA . PRO A 1 96 ? -28.010 -9.972 36.078 1.00 55.19 96 PRO A CA 1
ATOM 771 C C . PRO A 1 96 ? -26.487 -10.098 36.029 1.00 55.19 96 PRO A C 1
ATOM 773 O O . PRO A 1 96 ? -25.770 -9.100 36.085 1.00 55.19 96 PRO A O 1
ATOM 776 N N . ASP A 1 97 ? -25.993 -11.324 35.853 1.00 64.12 97 ASP A N 1
ATOM 777 C CA . ASP A 1 97 ? -24.563 -11.612 35.675 1.00 64.12 97 ASP A CA 1
ATOM 778 C C . ASP A 1 97 ? -23.943 -10.851 34.489 1.00 64.12 97 ASP A C 1
ATOM 780 O O . ASP A 1 97 ? -22.718 -10.764 34.381 1.00 64.12 97 ASP A O 1
ATOM 784 N N . TYR A 1 98 ? -24.773 -10.304 33.592 1.00 64.62 98 TYR A N 1
ATOM 785 C CA . TYR A 1 98 ? -24.371 -9.635 32.362 1.00 64.62 98 TYR A CA 1
ATOM 786 C C . TYR A 1 98 ? -25.117 -8.316 32.154 1.00 64.62 98 TYR A C 1
ATOM 788 O O . TYR A 1 98 ? -26.344 -8.256 32.185 1.00 64.62 98 TYR A O 1
ATOM 796 N N . TYR A 1 99 ? -24.365 -7.275 31.820 1.00 68.19 99 TYR A N 1
ATOM 797 C CA . TYR A 1 99 ? -24.863 -5.966 31.427 1.00 68.19 99 TYR A CA 1
ATOM 798 C C . TYR A 1 99 ? -24.430 -5.667 29.990 1.00 68.19 99 TYR A C 1
ATOM 800 O O . TYR A 1 99 ? -23.243 -5.502 29.710 1.00 68.19 99 TYR A O 1
ATOM 808 N N . TYR A 1 100 ? -25.385 -5.626 29.061 1.00 68.06 100 TYR A N 1
ATOM 809 C CA . TYR A 1 100 ? -25.106 -5.411 27.641 1.00 68.06 100 TYR A CA 1
ATOM 810 C C . TYR A 1 100 ? -25.055 -3.917 27.321 1.00 68.06 100 TYR A C 1
ATOM 812 O O . TYR A 1 100 ? -25.984 -3.155 27.571 1.00 68.06 100 TYR A O 1
ATOM 820 N N . LEU A 1 101 ? -23.955 -3.516 26.712 1.00 64.00 101 LEU A N 1
ATOM 821 C CA . LEU A 1 101 ? -23.673 -2.202 26.174 1.00 64.00 101 LEU A CA 1
ATOM 822 C C . LEU A 1 101 ? -23.737 -2.280 24.644 1.00 64.00 101 LEU A C 1
ATOM 824 O O . LEU A 1 101 ? -23.229 -3.220 24.036 1.00 64.00 101 LEU A O 1
ATOM 828 N N . LEU A 1 102 ? -24.398 -1.273 24.070 1.00 64.81 102 LEU A N 1
ATOM 829 C CA . LEU A 1 102 ? -24.512 -0.894 22.655 1.00 64.81 102 LEU A CA 1
ATOM 830 C C . LEU A 1 102 ? -23.796 -1.792 21.622 1.00 64.81 102 LEU A C 1
ATOM 832 O O . LEU A 1 102 ? -22.584 -1.985 21.666 1.00 64.81 102 LEU A O 1
ATOM 836 N N . SER A 1 103 ? -24.538 -2.192 20.589 1.00 65.25 103 SER A N 1
ATOM 837 C CA . SER A 1 103 ? -23.963 -2.698 19.340 1.00 65.25 103 SER A CA 1
ATOM 838 C C . SER A 1 103 ? -23.367 -1.552 18.523 1.00 65.25 103 SER A C 1
ATOM 840 O O . SER A 1 103 ? -24.085 -0.668 18.062 1.00 65.25 103 SER A O 1
ATOM 842 N N . LEU A 1 104 ? -22.052 -1.574 18.343 1.00 72.00 104 LEU A N 1
ATOM 843 C CA . LEU A 1 104 ? -21.274 -0.562 17.635 1.00 72.00 104 LEU A CA 1
ATOM 844 C C . LEU A 1 104 ? -20.791 -1.111 16.303 1.00 72.00 104 LEU A C 1
ATOM 846 O O . LEU A 1 104 ? -20.219 -2.198 16.257 1.00 72.00 104 LEU A O 1
ATOM 850 N N . GLN A 1 105 ? -20.987 -0.361 15.222 1.00 78.81 105 GLN A N 1
ATOM 851 C CA . GLN A 1 105 ? -20.439 -0.756 13.932 1.00 78.81 105 GLN A CA 1
ATOM 852 C C . GLN A 1 105 ? -18.921 -0.545 13.923 1.00 78.81 105 GLN A C 1
ATOM 854 O O . GLN A 1 105 ? -18.419 0.517 14.294 1.00 78.81 105 GLN A O 1
ATOM 859 N N . VAL A 1 106 ? -18.177 -1.561 13.493 1.00 79.25 106 VAL A N 1
ATOM 860 C CA . VAL A 1 106 ? -16.719 -1.483 13.376 1.00 79.25 106 VAL A CA 1
ATOM 861 C C . VAL A 1 106 ? -16.373 -0.540 12.220 1.00 79.25 106 VAL A C 1
ATOM 863 O O . VAL A 1 106 ? -16.728 -0.845 11.074 1.00 79.25 106 VAL A O 1
ATOM 866 N N . PRO A 1 107 ? -15.669 0.578 12.486 1.00 77.69 107 PRO A N 1
ATOM 867 C CA . PRO A 1 107 ? -15.347 1.561 11.463 1.00 77.69 107 PRO A CA 1
ATOM 868 C C . PRO A 1 107 ? -14.387 0.986 10.422 1.00 77.69 107 PRO A C 1
ATOM 870 O O . PRO A 1 107 ? -13.617 0.061 10.700 1.00 77.69 107 PRO A O 1
ATOM 873 N N . ASP A 1 108 ? -14.363 1.607 9.243 1.00 79.56 108 ASP A N 1
ATOM 874 C CA . ASP A 1 108 ? -13.440 1.284 8.147 1.00 79.56 108 ASP A CA 1
ATOM 875 C C . ASP A 1 108 ? -12.001 1.779 8.411 1.00 79.56 108 ASP A C 1
ATOM 877 O O . ASP A 1 108 ? -11.365 2.456 7.607 1.00 79.56 108 ASP A O 1
ATOM 881 N N . LYS A 1 109 ? -11.474 1.452 9.593 1.00 83.94 109 LYS A N 1
ATOM 882 C CA . LYS A 1 109 ? -10.135 1.802 10.086 1.00 83.94 109 LYS A CA 1
ATOM 883 C C . LYS A 1 109 ? -9.331 0.527 10.338 1.00 83.94 109 LYS A C 1
ATOM 885 O O . LYS A 1 109 ? -9.908 -0.530 10.570 1.00 83.94 109 LYS A O 1
ATOM 890 N N . ASP A 1 110 ? -8.001 0.612 10.339 1.00 81.19 110 ASP A N 1
ATOM 891 C CA . ASP A 1 110 ? -7.134 -0.554 10.600 1.00 81.19 110 ASP A CA 1
ATOM 892 C C . ASP A 1 110 ? -7.191 -1.031 12.057 1.00 81.19 110 ASP A C 1
ATOM 894 O O . ASP A 1 110 ? -6.984 -2.214 12.354 1.00 81.19 110 ASP A O 1
ATOM 898 N N . LYS A 1 111 ? -7.475 -0.103 12.975 1.00 85.94 111 LYS A N 1
ATOM 899 C CA . LYS A 1 111 ? -7.595 -0.361 14.406 1.00 85.94 111 LYS A CA 1
ATOM 900 C C . LYS A 1 111 ? -8.876 0.267 14.934 1.00 85.94 111 LYS A C 1
ATOM 902 O O . LYS A 1 111 ? -9.197 1.405 14.592 1.00 85.94 111 LYS A O 1
ATOM 907 N N . SER A 1 112 ? -9.546 -0.460 15.813 1.00 86.50 112 SER A N 1
ATOM 908 C CA . SER A 1 112 ? -10.609 0.063 16.658 1.00 86.50 112 SER A CA 1
ATOM 909 C C . SER A 1 112 ? -10.090 0.207 18.077 1.00 86.50 112 SER A C 1
ATOM 911 O O . SER A 1 112 ? -9.453 -0.698 18.617 1.00 86.50 112 SER A O 1
ATOM 913 N N . ILE A 1 113 ? -10.349 1.364 18.670 1.00 87.81 113 ILE A N 1
ATOM 914 C CA . ILE A 1 113 ? -9.983 1.653 20.055 1.00 87.81 113 ILE A CA 1
ATOM 915 C C . ILE A 1 113 ? -11.269 1.617 20.853 1.00 87.81 113 ILE A C 1
ATOM 917 O O . ILE A 1 113 ? -12.179 2.353 20.502 1.00 87.81 113 ILE A O 1
ATOM 921 N N . ILE A 1 114 ? -11.349 0.793 21.891 1.00 86.25 114 ILE A N 1
ATOM 922 C CA . ILE A 1 114 ? -12.491 0.783 22.805 1.00 86.25 114 ILE A CA 1
ATOM 923 C C . ILE A 1 114 ? -12.013 1.288 24.146 1.00 86.25 114 ILE A C 1
ATOM 925 O O . ILE A 1 114 ? -11.133 0.694 24.769 1.00 86.25 114 ILE A O 1
ATOM 929 N N . LYS A 1 115 ? -12.597 2.394 24.573 1.00 89.12 115 LYS A N 1
ATOM 930 C CA . LYS A 1 115 ? -12.304 3.025 25.845 1.00 89.12 115 LYS A CA 1
ATOM 931 C C . LYS A 1 115 ? -13.492 2.805 26.766 1.00 89.12 115 LYS A C 1
ATOM 933 O O . LYS A 1 115 ? -14.608 3.176 26.415 1.00 89.12 115 LYS A O 1
ATOM 938 N N . ILE A 1 116 ? -13.255 2.180 27.912 1.00 88.31 116 ILE A N 1
ATOM 939 C CA . ILE A 1 116 ? -14.266 1.973 28.949 1.00 88.31 116 ILE A CA 1
ATOM 940 C C . ILE A 1 116 ? -13.884 2.817 30.149 1.00 88.31 116 ILE A C 1
ATOM 942 O O . ILE A 1 116 ? -12.763 2.713 30.650 1.00 88.31 116 ILE A O 1
ATOM 946 N N . THR A 1 117 ? -14.834 3.610 30.623 1.00 89.25 117 THR A N 1
ATOM 947 C CA . THR A 1 117 ? -14.684 4.435 31.816 1.00 89.25 117 THR A CA 1
ATOM 948 C C . THR A 1 117 ? -15.775 4.071 32.815 1.00 89.25 117 THR A C 1
ATOM 950 O O . THR A 1 117 ? -16.961 4.090 32.479 1.00 89.25 117 THR A O 1
ATOM 953 N N . ARG A 1 118 ? -15.370 3.735 34.041 1.00 89.88 118 ARG A N 1
ATOM 954 C CA . ARG A 1 118 ? -16.257 3.464 35.177 1.00 89.88 118 ARG A CA 1
ATOM 955 C C . ARG A 1 118 ? -16.362 4.715 36.040 1.00 89.88 118 ARG A C 1
ATOM 957 O O . ARG A 1 118 ? -15.345 5.326 36.370 1.00 89.88 118 ARG A O 1
ATOM 964 N N . TYR A 1 119 ? -17.578 5.068 36.426 1.00 90.00 119 TYR A N 1
ATOM 965 C CA . TYR A 1 119 ? -17.894 6.211 37.273 1.00 90.00 119 TYR A CA 1
ATOM 966 C C . TYR A 1 119 ? -18.634 5.757 38.526 1.00 90.00 119 TYR A C 1
ATOM 968 O O . TYR A 1 119 ? -19.329 4.738 38.508 1.00 90.00 119 TYR A O 1
ATOM 976 N N . LYS A 1 120 ? -18.523 6.562 39.583 1.00 90.88 120 LYS A N 1
ATOM 977 C CA . LYS A 1 120 ? -19.378 6.457 40.769 1.00 90.88 120 LYS A CA 1
ATOM 978 C C . LYS A 1 120 ? -20.858 6.681 40.406 1.00 90.88 120 LYS A C 1
ATOM 980 O O . LYS A 1 120 ? -21.158 7.162 39.307 1.00 90.88 120 LYS A O 1
ATOM 985 N N . PRO A 1 121 ? -21.795 6.417 41.336 1.00 87.38 121 PRO A N 1
ATOM 986 C CA . PRO A 1 121 ? -23.226 6.658 41.120 1.00 87.38 121 PRO A CA 1
ATOM 987 C C . PRO A 1 121 ? -23.583 8.093 40.722 1.00 87.38 121 PRO A C 1
ATOM 989 O O . PRO A 1 121 ? -24.560 8.315 40.000 1.00 87.38 121 PRO A O 1
ATOM 992 N N . ASP A 1 122 ? -22.765 9.068 41.129 1.00 89.56 122 ASP A N 1
ATOM 993 C CA . ASP A 1 122 ? -22.898 10.469 40.715 1.00 89.56 122 ASP A CA 1
ATOM 994 C C . ASP A 1 122 ? -22.798 10.651 39.185 1.00 89.56 122 ASP A C 1
ATOM 996 O O . ASP A 1 122 ? -23.419 11.550 38.623 1.00 89.56 122 ASP A O 1
ATOM 1000 N N . GLY A 1 123 ? -22.117 9.741 38.481 1.00 83.00 123 GLY A N 1
ATOM 1001 C CA . GLY A 1 123 ? -21.842 9.809 37.047 1.00 83.00 123 GLY A CA 1
ATOM 1002 C C . GLY A 1 123 ? -20.767 10.823 36.652 1.00 83.00 123 GLY A C 1
ATOM 1003 O O . GLY A 1 123 ? -20.526 10.994 35.460 1.00 83.00 123 GLY A O 1
ATOM 1004 N N . THR A 1 124 ? -20.121 11.480 37.613 1.00 88.81 124 THR A N 1
ATOM 1005 C CA . THR A 1 124 ? -19.125 12.535 37.375 1.00 88.81 124 THR A CA 1
ATOM 1006 C C . THR A 1 124 ? -17.741 12.115 37.851 1.00 88.81 124 THR A C 1
ATOM 1008 O O . THR A 1 124 ? -16.744 12.391 37.180 1.00 88.81 124 THR A O 1
ATOM 1011 N N . THR A 1 125 ? -17.659 11.381 38.960 1.00 92.69 125 THR A N 1
ATOM 1012 C CA . THR A 1 125 ? -16.385 10.937 39.520 1.00 92.69 125 THR A CA 1
ATOM 1013 C C . THR A 1 125 ? -15.919 9.665 38.822 1.00 92.69 125 THR A C 1
ATOM 1015 O O . THR A 1 125 ? -16.465 8.581 39.035 1.00 92.69 125 THR A O 1
ATOM 1018 N N . LYS A 1 126 ? -14.875 9.786 37.999 1.00 94.31 126 LYS A N 1
ATOM 1019 C CA . LYS A 1 126 ? -14.217 8.654 37.336 1.00 94.31 126 LYS A CA 1
ATOM 1020 C C . LYS A 1 126 ? -13.475 7.784 38.361 1.00 94.31 126 LYS A C 1
ATOM 1022 O O . LYS A 1 126 ? -12.626 8.284 39.092 1.00 94.31 126 LYS A O 1
ATOM 1027 N N . ILE A 1 127 ? -13.786 6.489 38.381 1.00 93.31 127 ILE A N 1
ATOM 1028 C CA . ILE A 1 127 ? -13.137 5.472 39.224 1.00 93.31 127 ILE A CA 1
ATOM 1029 C C . ILE A 1 127 ? -11.938 4.879 38.484 1.00 93.31 127 ILE A C 1
ATOM 1031 O O . ILE A 1 127 ? -10.822 4.882 38.991 1.00 93.31 127 ILE A O 1
ATOM 1035 N N . GLU A 1 128 ? -12.167 4.385 37.268 1.00 93.69 128 GLU A N 1
ATOM 1036 C CA . GLU A 1 128 ? -11.154 3.697 36.470 1.00 93.69 128 GLU A CA 1
ATOM 1037 C C . GLU A 1 128 ? -11.433 3.910 34.980 1.00 93.69 128 GLU A C 1
ATOM 1039 O O . GLU A 1 128 ? -12.573 4.127 34.561 1.00 93.69 128 GLU A O 1
ATOM 1044 N N . GLU A 1 129 ? -10.384 3.861 34.166 1.00 93.00 129 GLU A N 1
ATOM 1045 C CA . GLU A 1 129 ? -10.495 3.871 32.713 1.00 93.00 129 GLU A CA 1
ATOM 1046 C C . GLU A 1 129 ? -9.489 2.915 32.098 1.00 93.00 129 GLU A C 1
ATOM 1048 O O . GLU A 1 129 ? -8.315 2.905 32.470 1.00 93.00 129 GLU A O 1
ATOM 1053 N N . ARG A 1 130 ? -9.954 2.142 31.117 1.00 92.19 130 ARG A N 1
ATOM 1054 C CA . ARG A 1 130 ? -9.116 1.236 30.340 1.00 92.19 130 ARG A CA 1
ATOM 1055 C C . ARG A 1 130 ? -9.356 1.417 28.859 1.00 92.19 130 ARG A C 1
ATOM 1057 O O . ARG A 1 130 ? -10.476 1.648 28.411 1.00 92.19 130 ARG A O 1
ATOM 1064 N N . THR A 1 131 ? -8.270 1.301 28.105 1.00 91.00 131 THR A N 1
ATOM 1065 C CA . THR A 1 131 ? -8.278 1.421 26.651 1.00 91.00 131 THR A CA 1
ATOM 1066 C C . THR A 1 131 ? -7.797 0.122 26.034 1.00 91.00 131 THR A C 1
ATOM 1068 O O . THR A 1 131 ? -6.742 -0.398 26.394 1.00 91.00 131 THR A O 1
ATOM 1071 N N . TYR A 1 132 ? -8.566 -0.374 25.074 1.00 88.75 132 TYR A N 1
ATOM 1072 C CA . TYR A 1 132 ? -8.302 -1.609 24.361 1.00 88.75 132 TYR A CA 1
ATOM 1073 C C . TYR A 1 132 ? -8.126 -1.345 22.880 1.00 88.75 132 TYR A C 1
ATOM 1075 O O . TYR A 1 132 ? -8.907 -0.623 22.263 1.00 88.75 132 TYR A O 1
ATOM 1083 N N . PHE A 1 133 ? -7.101 -1.968 22.309 1.00 86.50 133 PHE A N 1
ATOM 1084 C CA . PHE A 1 133 ? -6.773 -1.853 20.898 1.00 86.50 133 PHE A CA 1
ATOM 1085 C C . PHE A 1 133 ? -7.112 -3.156 20.195 1.00 86.50 133 PHE A C 1
ATOM 1087 O O . PHE A 1 133 ? -6.540 -4.206 20.490 1.00 86.50 133 PHE A O 1
ATOM 1094 N N . PHE A 1 134 ? -8.002 -3.065 19.220 1.00 86.06 134 PHE A N 1
ATOM 1095 C CA . PHE A 1 134 ? -8.383 -4.178 18.370 1.00 86.06 134 PHE A CA 1
ATOM 1096 C C . PHE A 1 134 ? -7.950 -3.891 16.950 1.00 86.06 134 PHE A C 1
ATOM 1098 O O . PHE A 1 134 ? -7.980 -2.754 16.483 1.00 86.06 134 PHE A O 1
ATOM 1105 N N . ARG A 1 135 ? -7.526 -4.940 16.256 1.00 85.44 135 ARG A N 1
ATOM 1106 C CA . ARG A 1 135 ? -7.203 -4.852 14.837 1.00 85.44 135 ARG A CA 1
ATOM 1107 C C . ARG A 1 135 ? -8.428 -5.245 14.038 1.00 85.44 135 ARG A C 1
ATOM 1109 O O . ARG A 1 135 ? -9.072 -6.248 14.352 1.00 85.44 135 ARG A O 1
ATOM 1116 N N . ASN A 1 136 ? -8.677 -4.525 12.961 1.00 87.00 136 ASN A N 1
ATOM 1117 C CA . ASN A 1 136 ? -9.796 -4.820 12.087 1.00 87.00 136 ASN A CA 1
ATOM 1118 C C . ASN A 1 136 ? -9.328 -5.689 10.910 1.00 87.00 136 ASN A C 1
ATOM 1120 O O . ASN A 1 136 ? -8.180 -5.616 10.461 1.00 87.00 136 ASN A O 1
ATOM 1124 N N . ARG A 1 137 ? -10.210 -6.561 10.427 1.00 89.38 137 ARG A N 1
ATOM 1125 C CA . ARG A 1 137 ? -10.025 -7.407 9.243 1.00 89.38 137 ARG A CA 1
ATOM 1126 C C . ARG A 1 137 ? -11.169 -7.202 8.259 1.00 89.38 137 ARG A C 1
ATOM 1128 O O . ARG A 1 137 ? -12.260 -6.799 8.640 1.00 89.38 137 ARG A O 1
ATOM 1135 N N . GLY A 1 138 ? -10.957 -7.591 7.013 1.00 88.00 138 GLY A N 1
ATOM 1136 C CA . GLY A 1 138 ? -11.954 -7.448 5.962 1.00 88.00 138 GLY A CA 1
ATOM 1137 C C . GLY A 1 138 ? -12.136 -6.000 5.513 1.00 88.00 138 GLY A C 1
ATOM 1138 O O . GLY A 1 138 ? -11.361 -5.110 5.863 1.00 88.00 138 GLY A O 1
ATOM 1139 N N . GLY A 1 139 ? -13.152 -5.785 4.684 1.00 86.94 139 GLY A N 1
ATOM 1140 C CA . GLY A 1 139 ? -13.310 -4.530 3.960 1.00 86.94 139 GLY A CA 1
ATOM 1141 C C . GLY A 1 139 ? -12.218 -4.324 2.906 1.00 86.94 139 GLY A C 1
ATOM 1142 O O . GLY A 1 139 ? -11.146 -4.944 2.932 1.00 86.94 139 GLY A O 1
ATOM 1143 N N . LEU A 1 140 ? -12.524 -3.445 1.963 1.00 88.50 140 LEU A N 1
ATOM 1144 C CA . LEU A 1 140 ? -11.598 -3.004 0.933 1.00 88.50 140 LEU A CA 1
ATOM 1145 C C . LEU A 1 140 ? -10.860 -1.768 1.451 1.00 88.50 140 LEU A C 1
ATOM 1147 O O . LEU A 1 140 ? -11.496 -0.846 1.952 1.00 88.50 140 LEU A O 1
ATOM 1151 N N . LYS A 1 141 ? -9.532 -1.761 1.351 1.00 89.94 141 LYS A N 1
ATOM 1152 C CA . LYS A 1 141 ? -8.689 -0.634 1.748 1.00 89.94 141 LYS A CA 1
ATOM 1153 C C . LYS A 1 141 ? -7.997 -0.047 0.526 1.00 89.94 141 LYS A C 1
ATOM 1155 O O . LYS A 1 141 ? -7.457 -0.789 -0.302 1.00 89.94 141 LYS A O 1
ATOM 1160 N N . PHE A 1 142 ? -8.011 1.278 0.463 1.00 92.62 142 PHE A N 1
ATOM 1161 C CA . PHE A 1 142 ? -7.271 2.071 -0.503 1.00 92.62 142 PHE A CA 1
ATOM 1162 C C . PHE A 1 142 ? -6.124 2.784 0.211 1.00 92.62 142 PHE A C 1
ATOM 1164 O O . PHE A 1 142 ? -6.374 3.541 1.144 1.00 92.62 142 PHE A O 1
ATOM 1171 N N . ASP A 1 143 ? -4.896 2.526 -0.230 1.00 93.19 143 ASP A N 1
ATOM 1172 C CA . ASP A 1 143 ? -3.670 3.076 0.355 1.00 93.19 143 ASP A CA 1
ATOM 1173 C C . ASP A 1 143 ? -2.808 3.720 -0.738 1.00 93.19 143 ASP A C 1
ATOM 1175 O O . ASP A 1 143 ? -2.814 3.266 -1.885 1.00 93.19 143 ASP A O 1
ATOM 1179 N N . VAL A 1 144 ? -2.041 4.755 -0.391 1.00 95.81 144 VAL A N 1
ATOM 1180 C CA . VAL A 1 144 ? -1.122 5.435 -1.314 1.00 95.81 144 VAL A CA 1
ATOM 1181 C C . VAL A 1 144 ? 0.289 5.364 -0.751 1.00 95.81 144 VAL A C 1
ATOM 1183 O O . VAL A 1 144 ? 0.529 5.635 0.418 1.00 95.81 144 VAL A O 1
ATOM 1186 N N . SER A 1 145 ? 1.246 5.006 -1.599 1.00 96.94 145 SER A N 1
ATOM 1187 C CA . SER A 1 145 ? 2.649 4.886 -1.209 1.00 96.94 145 SER A CA 1
ATOM 1188 C C . SER A 1 145 ? 3.565 5.597 -2.192 1.00 96.94 145 SER A C 1
ATOM 1190 O O . SER A 1 145 ? 3.239 5.712 -3.376 1.00 96.94 145 SER A O 1
ATOM 1192 N N . SER A 1 146 ? 4.744 5.980 -1.720 1.00 97.81 146 SER A N 1
ATOM 1193 C CA . SER A 1 146 ? 5.819 6.542 -2.535 1.00 97.81 146 SER A CA 1
ATOM 1194 C C . SER A 1 146 ? 7.137 5.818 -2.267 1.00 97.81 146 SER A C 1
ATOM 1196 O O . SER A 1 146 ? 7.311 5.195 -1.218 1.00 97.81 146 SER A O 1
ATOM 1198 N N . GLY A 1 147 ? 8.073 5.838 -3.214 1.00 97.19 147 GLY A N 1
ATOM 1199 C CA . GLY A 1 147 ? 9.374 5.203 -2.995 1.00 97.19 147 GLY A CA 1
ATOM 1200 C C . GLY A 1 147 ? 10.226 5.054 -4.242 1.00 97.19 147 GLY A C 1
ATOM 1201 O O . GLY A 1 147 ? 10.141 5.874 -5.155 1.00 97.19 147 GLY A O 1
ATOM 1202 N N . PHE A 1 148 ? 11.050 4.007 -4.248 1.00 97.88 148 PHE A N 1
ATOM 1203 C CA . PHE A 1 148 ? 12.016 3.722 -5.305 1.00 97.88 148 PHE A CA 1
ATOM 1204 C C . PHE A 1 148 ? 11.499 2.649 -6.251 1.00 97.88 148 PHE A C 1
ATOM 1206 O O . PHE A 1 148 ? 10.948 1.630 -5.825 1.00 97.88 148 PHE A O 1
ATOM 1213 N N . PHE A 1 149 ? 11.740 2.872 -7.536 1.00 98.19 149 PHE A N 1
ATOM 1214 C CA . PHE A 1 149 ? 11.266 2.032 -8.620 1.00 98.19 149 PHE A CA 1
ATOM 1215 C C . PHE A 1 149 ? 12.434 1.621 -9.501 1.00 98.19 149 PHE A C 1
ATOM 1217 O O . PHE A 1 149 ? 13.375 2.391 -9.709 1.00 98.19 149 PHE A O 1
ATOM 1224 N N . ILE A 1 150 ? 12.357 0.404 -10.021 1.00 97.81 150 ILE A N 1
ATOM 1225 C CA . ILE A 1 150 ? 13.240 -0.118 -11.054 1.00 97.81 150 ILE A CA 1
ATOM 1226 C C . ILE A 1 150 ? 12.393 -0.709 -12.175 1.00 97.81 150 ILE A C 1
ATOM 1228 O O . ILE A 1 150 ? 11.397 -1.382 -11.915 1.00 97.81 150 ILE A O 1
ATOM 1232 N N . SER A 1 151 ? 12.790 -0.498 -13.425 1.00 97.44 151 SER A N 1
ATOM 1233 C CA . SER A 1 151 ? 12.109 -1.103 -14.571 1.00 97.44 151 SER A CA 1
ATOM 1234 C C . SER A 1 151 ? 13.051 -1.362 -15.739 1.00 97.44 151 SER A C 1
ATOM 1236 O O . SER A 1 151 ? 14.139 -0.792 -15.828 1.00 97.44 151 SER A O 1
ATOM 1238 N N . THR A 1 152 ? 12.641 -2.229 -16.667 1.00 96.62 152 THR A N 1
ATOM 1239 C CA . THR A 1 152 ? 13.435 -2.534 -17.875 1.00 96.62 152 THR A CA 1
ATOM 1240 C C . THR A 1 152 ? 13.294 -1.514 -19.001 1.00 96.62 152 THR A C 1
ATOM 1242 O O . THR A 1 152 ? 13.800 -1.718 -20.106 1.00 96.62 152 THR A O 1
ATOM 1245 N N . LEU A 1 153 ? 12.548 -0.434 -18.774 1.00 95.31 153 LEU A N 1
ATOM 1246 C CA . LEU A 1 153 ? 12.186 0.536 -19.803 1.00 95.31 153 LEU A CA 1
ATOM 1247 C C . LEU A 1 153 ? 13.215 1.658 -19.911 1.00 95.31 153 LEU A C 1
ATOM 1249 O O . LEU A 1 153 ? 12.934 2.815 -19.619 1.00 95.31 153 LEU A O 1
ATOM 1253 N N . ARG A 1 154 ? 14.425 1.317 -20.346 1.00 94.88 154 ARG A N 1
ATOM 1254 C CA . ARG A 1 154 ? 15.520 2.278 -20.496 1.00 94.88 154 ARG A CA 1
ATOM 1255 C C . ARG A 1 154 ? 15.724 2.715 -21.944 1.00 94.88 154 ARG A C 1
ATOM 1257 O O . ARG A 1 154 ? 15.681 1.887 -22.856 1.00 94.88 154 ARG A O 1
ATOM 1264 N N . ASP A 1 155 ? 16.029 3.998 -22.122 1.00 94.88 155 ASP A N 1
ATOM 1265 C CA . ASP A 1 155 ? 16.512 4.567 -23.380 1.00 94.88 155 ASP A CA 1
ATOM 1266 C C . ASP A 1 155 ? 17.751 3.824 -23.894 1.00 94.88 155 ASP A C 1
ATOM 1268 O O . ASP A 1 155 ? 18.700 3.543 -23.156 1.00 94.88 155 ASP A O 1
ATOM 1272 N N . LYS A 1 156 ? 17.736 3.484 -25.184 1.00 93.81 156 LYS A N 1
ATOM 1273 C CA . LYS A 1 156 ? 18.882 2.862 -25.844 1.00 93.81 156 LYS A CA 1
ATOM 1274 C C . LYS A 1 156 ? 19.817 3.955 -26.346 1.00 93.81 156 LYS A C 1
ATOM 1276 O O . LYS A 1 156 ? 19.382 4.848 -27.068 1.00 93.81 156 LYS A O 1
ATOM 1281 N N . ILE A 1 157 ? 21.093 3.838 -25.996 1.00 94.12 157 ILE A N 1
ATOM 1282 C CA . ILE A 1 157 ? 22.145 4.737 -26.467 1.00 94.12 157 ILE A CA 1
ATOM 1283 C C . ILE A 1 157 ? 22.846 4.076 -27.653 1.00 94.12 157 ILE A C 1
ATOM 1285 O O . ILE A 1 157 ? 23.132 2.873 -27.635 1.00 94.12 157 ILE A O 1
ATOM 1289 N N . TYR A 1 158 ? 23.074 4.863 -28.697 1.00 94.56 158 TYR A N 1
ATOM 1290 C CA . TYR A 1 158 ? 23.755 4.445 -29.913 1.00 94.56 158 TYR A CA 1
ATOM 1291 C C . TYR A 1 158 ? 24.937 5.378 -30.139 1.00 94.56 158 TYR A C 1
ATOM 1293 O O . TYR A 1 158 ? 24.805 6.588 -29.969 1.00 94.56 158 TYR A O 1
ATOM 1301 N N . VAL A 1 159 ? 26.073 4.807 -30.519 1.00 95.50 159 VAL A N 1
ATOM 1302 C CA . VAL A 1 159 ? 27.316 5.527 -30.790 1.00 95.50 159 VAL A CA 1
ATOM 1303 C C . VAL A 1 159 ? 27.810 5.186 -32.189 1.00 95.50 159 VAL A C 1
ATOM 1305 O O . VAL A 1 159 ? 27.567 4.089 -32.698 1.00 95.50 159 VAL A O 1
ATOM 1308 N N . LEU A 1 160 ? 28.508 6.130 -32.812 1.00 96.00 160 LEU A N 1
ATOM 1309 C CA . LEU A 1 160 ? 29.179 5.915 -34.088 1.00 96.00 160 LEU A CA 1
ATOM 1310 C C . LEU A 1 160 ? 30.626 5.489 -33.824 1.00 96.00 160 LEU A C 1
ATOM 1312 O O . LEU A 1 160 ? 31.409 6.257 -33.268 1.00 96.00 160 LEU A O 1
ATOM 1316 N N . LYS A 1 161 ? 30.986 4.269 -34.225 1.00 95.81 161 LYS A N 1
ATOM 1317 C CA . LYS A 1 161 ? 32.351 3.740 -34.129 1.00 95.81 161 LYS A CA 1
ATOM 1318 C C . LYS A 1 161 ? 33.049 3.872 -35.480 1.00 95.81 161 LYS A C 1
ATOM 1320 O O . LYS A 1 161 ? 32.550 3.335 -36.465 1.00 95.81 161 LYS A O 1
ATOM 1325 N N . SER A 1 162 ? 34.191 4.553 -35.538 1.00 95.19 162 SER A N 1
ATOM 1326 C CA . SER A 1 162 ? 34.982 4.654 -36.772 1.00 95.19 162 SER A CA 1
ATOM 1327 C C . SER A 1 162 ? 35.481 3.276 -37.216 1.00 95.19 162 SER A C 1
ATOM 1329 O O . SER A 1 162 ? 36.047 2.535 -36.409 1.00 95.19 162 SER A O 1
ATOM 1331 N N . LEU A 1 163 ? 35.253 2.941 -38.487 1.00 94.06 163 LEU A N 1
ATOM 1332 C CA . LEU A 1 163 ? 35.782 1.736 -39.139 1.00 94.06 163 LEU A CA 1
ATOM 1333 C C . LEU A 1 163 ? 37.035 2.068 -39.949 1.00 94.06 163 LEU A C 1
ATOM 1335 O O . LEU A 1 163 ? 38.042 1.378 -39.833 1.00 94.06 163 LEU A O 1
ATOM 1339 N N . ASP A 1 164 ? 36.964 3.141 -40.733 1.00 94.06 164 ASP A N 1
ATOM 1340 C CA . ASP A 1 164 ? 38.039 3.652 -41.580 1.00 94.06 164 ASP A CA 1
ATOM 1341 C C . ASP A 1 164 ? 37.919 5.189 -41.711 1.00 94.06 164 ASP A C 1
ATOM 1343 O O . ASP A 1 164 ? 37.221 5.840 -40.927 1.00 94.06 164 ASP A O 1
ATOM 1347 N N . THR A 1 165 ? 38.623 5.792 -42.673 1.00 92.50 165 THR A N 1
ATOM 1348 C CA . THR A 1 165 ? 38.613 7.246 -42.915 1.00 92.50 165 THR A CA 1
ATOM 1349 C C . THR A 1 165 ? 37.324 7.770 -43.558 1.00 92.50 165 THR A C 1
ATOM 1351 O O . THR A 1 165 ? 37.109 8.982 -43.573 1.00 92.50 165 THR A O 1
ATOM 1354 N N . LEU A 1 166 ? 36.469 6.894 -44.088 1.00 93.88 166 LEU A N 1
ATOM 1355 C CA . LEU A 1 166 ? 35.271 7.237 -44.859 1.00 93.88 166 LEU A CA 1
ATOM 1356 C C . LEU A 1 166 ? 33.972 6.776 -44.184 1.00 93.88 166 LEU A C 1
ATOM 1358 O O . LEU A 1 166 ? 32.909 7.328 -44.475 1.00 93.88 166 LEU A O 1
ATOM 1362 N N . ASN A 1 167 ? 34.051 5.820 -43.257 1.00 95.81 167 ASN A N 1
ATOM 1363 C CA . ASN A 1 167 ? 32.916 5.076 -42.735 1.00 95.81 167 ASN A CA 1
ATOM 1364 C C . ASN A 1 167 ? 32.912 4.995 -41.202 1.00 95.81 167 ASN A C 1
ATOM 1366 O O . ASN A 1 167 ? 33.931 4.763 -40.539 1.00 95.81 167 ASN A O 1
ATOM 1370 N N . LYS A 1 168 ? 31.709 5.094 -40.636 1.00 97.00 168 LYS A N 1
ATOM 1371 C CA . LYS A 1 168 ? 31.409 4.787 -39.234 1.00 97.00 168 LYS A CA 1
ATOM 1372 C C . LYS A 1 168 ? 30.350 3.689 -39.180 1.00 97.00 168 LYS A C 1
ATOM 1374 O O . LYS A 1 168 ? 29.540 3.561 -40.090 1.00 97.00 168 LYS A O 1
ATOM 1379 N N . GLN A 1 169 ? 30.321 2.919 -38.102 1.00 96.31 169 GLN A N 1
ATOM 1380 C CA . GLN A 1 169 ? 29.269 1.943 -37.836 1.00 96.31 169 GLN A CA 1
ATOM 1381 C C . GLN A 1 169 ? 28.450 2.343 -36.622 1.00 96.31 169 GLN A C 1
ATOM 1383 O O . GLN A 1 169 ? 28.987 2.769 -35.596 1.00 96.31 169 GLN A O 1
ATOM 1388 N N . ILE A 1 170 ? 27.140 2.151 -36.734 1.00 96.62 170 ILE A N 1
ATOM 1389 C CA . ILE A 1 170 ? 26.208 2.352 -35.632 1.00 96.62 170 ILE A CA 1
ATOM 1390 C C . ILE A 1 170 ? 26.310 1.169 -34.672 1.00 96.62 170 ILE A C 1
ATOM 1392 O O . ILE A 1 170 ? 25.963 0.035 -35.009 1.00 96.62 170 ILE A O 1
ATOM 1396 N N . VAL A 1 171 ? 26.741 1.438 -33.444 1.00 96.19 171 VAL A N 1
ATOM 1397 C CA . VAL A 1 171 ? 26.866 0.441 -32.380 1.00 96.19 171 VAL A CA 1
ATOM 1398 C C . VAL A 1 171 ? 25.946 0.825 -31.228 1.00 96.19 171 VAL A C 1
ATOM 1400 O O . VAL A 1 171 ? 25.871 1.985 -30.830 1.00 96.19 171 VAL A O 1
ATOM 1403 N N . ARG A 1 172 ? 25.225 -0.153 -30.673 1.00 94.50 172 ARG A N 1
ATOM 1404 C CA . ARG A 1 172 ? 24.460 0.051 -29.438 1.00 94.50 172 ARG A CA 1
ATOM 1405 C C . ARG A 1 172 ? 25.406 -0.025 -28.246 1.00 94.50 172 ARG A C 1
ATOM 1407 O O . ARG A 1 172 ? 26.101 -1.024 -28.075 1.00 94.50 172 ARG A O 1
ATOM 1414 N N . GLU A 1 173 ? 25.366 0.985 -27.394 1.00 93.88 173 GLU A N 1
ATOM 1415 C CA . GLU A 1 173 ? 26.134 0.986 -26.156 1.00 93.88 173 GLU A CA 1
ATOM 1416 C C . GLU A 1 173 ? 25.503 0.039 -25.118 1.00 93.88 173 GLU A C 1
ATOM 1418 O O . GLU A 1 173 ? 24.274 -0.025 -24.970 1.00 93.88 173 GLU A O 1
ATOM 1423 N N . ASN A 1 174 ? 26.334 -0.723 -24.401 1.00 89.38 174 ASN A N 1
ATOM 1424 C CA . ASN A 1 174 ? 25.883 -1.690 -23.401 1.00 89.38 174 ASN A CA 1
ATOM 1425 C C . ASN A 1 174 ? 25.995 -1.123 -21.980 1.00 89.38 174 ASN A C 1
ATOM 1427 O O . ASN A 1 174 ? 26.869 -1.513 -21.215 1.00 89.38 174 ASN A O 1
ATOM 1431 N N . ASN A 1 175 ? 25.064 -0.240 -21.619 1.00 85.50 175 ASN A N 1
ATOM 1432 C CA . ASN A 1 175 ? 25.031 0.379 -20.289 1.00 85.50 175 ASN A CA 1
ATOM 1433 C C . ASN A 1 175 ? 24.044 -0.301 -19.324 1.00 85.50 175 ASN A C 1
ATOM 1435 O O . ASN A 1 175 ? 23.634 0.297 -18.331 1.00 85.50 175 ASN A O 1
ATOM 1439 N N . GLY A 1 176 ? 23.653 -1.550 -19.602 1.00 89.19 176 GLY A N 1
ATOM 1440 C CA . GLY A 1 176 ? 22.639 -2.293 -18.850 1.00 89.19 176 GLY A CA 1
ATOM 1441 C C . GLY A 1 176 ? 21.200 -2.029 -19.320 1.00 89.19 176 GLY A C 1
ATOM 1442 O O . GLY A 1 176 ? 20.940 -1.182 -20.173 1.00 89.19 176 GLY A O 1
ATOM 1443 N N . ASN A 1 177 ? 20.245 -2.782 -18.761 1.00 90.69 177 ASN A N 1
ATOM 1444 C CA . ASN A 1 177 ? 18.838 -2.782 -19.199 1.00 90.69 177 ASN A CA 1
ATOM 1445 C C . ASN A 1 177 ? 17.855 -2.261 -18.140 1.00 90.69 177 ASN A C 1
ATOM 1447 O O . ASN A 1 177 ? 16.651 -2.353 -18.347 1.00 90.69 177 ASN A O 1
ATOM 1451 N N . ILE A 1 178 ? 18.348 -1.748 -17.013 1.00 94.19 178 ILE A N 1
ATOM 1452 C CA . ILE A 1 178 ? 17.520 -1.274 -15.899 1.00 94.19 178 ILE A CA 1
ATOM 1453 C C . ILE A 1 178 ? 17.588 0.250 -15.843 1.00 94.19 178 ILE A C 1
ATOM 1455 O O . ILE A 1 178 ? 18.666 0.833 -16.001 1.00 94.19 178 ILE A O 1
ATOM 1459 N N . ARG A 1 179 ? 16.438 0.881 -15.614 1.00 94.25 179 ARG A N 1
ATOM 1460 C CA . ARG A 1 179 ? 16.325 2.265 -15.153 1.00 94.25 179 ARG A CA 1
ATOM 1461 C C . ARG A 1 179 ? 15.796 2.287 -13.723 1.00 94.25 179 ARG A C 1
ATOM 1463 O O . ARG A 1 179 ? 15.086 1.364 -13.327 1.00 94.25 179 ARG A O 1
ATOM 1470 N N . SER A 1 180 ? 16.118 3.342 -12.988 1.00 96.81 180 SER A N 1
ATOM 1471 C CA . SER A 1 180 ? 15.549 3.628 -11.675 1.00 96.81 180 SER A CA 1
ATOM 1472 C C . SER A 1 180 ? 14.810 4.965 -11.675 1.00 96.81 180 SER A C 1
ATOM 1474 O O . SER A 1 180 ? 15.021 5.808 -12.553 1.00 96.81 180 SER A O 1
ATOM 1476 N N . GLY A 1 181 ? 13.925 5.139 -10.701 1.00 96.75 181 GLY A N 1
ATOM 1477 C CA . GLY A 1 181 ? 13.155 6.362 -10.525 1.00 96.75 181 GLY A CA 1
ATOM 1478 C C . GLY A 1 181 ? 12.467 6.431 -9.169 1.00 96.75 181 GLY A C 1
ATOM 1479 O O . GLY A 1 181 ? 12.600 5.533 -8.330 1.00 96.75 181 GLY A O 1
ATOM 1480 N N . ILE A 1 182 ? 11.716 7.509 -8.982 1.00 98.00 182 ILE A N 1
ATOM 1481 C CA . ILE A 1 182 ? 10.806 7.705 -7.853 1.00 98.00 182 ILE A CA 1
ATOM 1482 C C . ILE A 1 182 ? 9.377 7.797 -8.370 1.00 98.00 182 ILE A C 1
ATOM 1484 O O . ILE A 1 182 ? 9.146 8.150 -9.523 1.00 98.00 182 ILE A O 1
ATOM 1488 N N . GLY A 1 183 ? 8.396 7.474 -7.542 1.00 97.06 183 GLY A N 1
ATOM 1489 C CA . GLY A 1 183 ? 7.023 7.387 -8.021 1.00 97.06 183 GLY A CA 1
ATOM 1490 C C . GLY A 1 183 ? 5.991 7.260 -6.921 1.00 97.06 183 GLY A C 1
ATOM 1491 O O . GLY A 1 183 ? 6.320 7.219 -5.732 1.00 97.06 183 GLY A O 1
ATOM 1492 N N . LEU A 1 184 ? 4.738 7.189 -7.359 1.00 98.12 184 LEU A N 1
ATOM 1493 C CA . LEU A 1 184 ? 3.563 7.003 -6.522 1.00 98.12 184 LEU A CA 1
ATOM 1494 C C . LEU A 1 184 ? 2.798 5.764 -6.981 1.00 98.12 184 LEU A C 1
ATOM 1496 O O . LEU A 1 184 ? 2.610 5.539 -8.177 1.00 98.12 184 LEU A O 1
ATOM 1500 N N . LEU A 1 185 ? 2.323 4.988 -6.013 1.00 98.31 185 LEU A N 1
ATOM 1501 C CA . LEU A 1 185 ? 1.453 3.840 -6.227 1.00 98.31 185 LEU A CA 1
ATOM 1502 C C . LEU A 1 185 ? 0.210 3.971 -5.359 1.00 98.31 185 LEU A C 1
ATOM 1504 O O . LEU A 1 185 ? 0.316 4.161 -4.147 1.00 98.31 185 LEU A O 1
ATOM 1508 N N . ALA A 1 186 ? -0.948 3.809 -5.984 1.00 98.06 186 ALA A N 1
ATOM 1509 C CA . ALA A 1 186 ? -2.200 3.527 -5.311 1.00 98.06 186 ALA A CA 1
ATOM 1510 C C . ALA A 1 186 ? -2.367 2.012 -5.188 1.00 98.06 186 ALA A C 1
ATOM 1512 O O . ALA A 1 186 ? -2.053 1.261 -6.117 1.00 98.06 186 ALA A O 1
ATOM 1513 N N . HIS A 1 187 ? -2.881 1.555 -4.054 1.00 97.19 187 HIS A N 1
ATOM 1514 C CA . HIS A 1 187 ? -3.072 0.143 -3.782 1.00 97.19 187 HIS A CA 1
ATOM 1515 C C . HIS A 1 187 ? -4.489 -0.172 -3.364 1.00 97.19 187 HIS A C 1
ATOM 1517 O O . HIS A 1 187 ? -5.076 0.513 -2.530 1.00 97.19 187 HIS A O 1
ATOM 1523 N N . LEU A 1 188 ? -4.984 -1.293 -3.870 1.00 95.75 188 LEU A N 1
ATOM 1524 C CA . LEU A 1 188 ? -6.269 -1.854 -3.513 1.00 95.75 188 LEU A CA 1
ATOM 1525 C C . LEU A 1 188 ? -6.060 -3.235 -2.898 1.00 95.75 188 LEU A C 1
ATOM 1527 O O . LEU A 1 188 ? -5.531 -4.140 -3.547 1.00 95.75 188 LEU A O 1
ATOM 1531 N N . HIS A 1 189 ? -6.461 -3.411 -1.644 1.00 93.38 189 HIS A N 1
ATOM 1532 C CA . HIS A 1 189 ? -6.272 -4.681 -0.946 1.00 93.38 189 HIS A CA 1
ATOM 1533 C C . HIS A 1 189 ? -7.328 -4.909 0.134 1.00 93.38 189 HIS A C 1
ATOM 1535 O O . HIS A 1 189 ? -7.982 -3.986 0.611 1.00 93.38 189 HIS A O 1
ATOM 1541 N N . CYS A 1 190 ? -7.496 -6.166 0.536 1.00 89.94 190 CYS A N 1
ATOM 1542 C CA . CYS A 1 190 ? -8.376 -6.518 1.648 1.00 89.94 190 CYS A CA 1
ATOM 1543 C C . CYS A 1 190 ? -7.621 -6.383 2.970 1.00 89.94 190 CYS A C 1
ATOM 1545 O O . CYS A 1 190 ? -6.479 -6.848 3.076 1.00 89.94 190 CYS A O 1
ATOM 1547 N N . ARG A 1 191 ? -8.247 -5.823 4.017 1.00 87.88 191 ARG A N 1
ATOM 1548 C CA . ARG A 1 191 ? -7.560 -5.761 5.316 1.00 87.88 191 ARG A CA 1
ATOM 1549 C C . ARG A 1 191 ? -7.381 -7.166 5.883 1.00 87.88 191 ARG A C 1
ATOM 1551 O O . ARG A 1 191 ? -8.335 -7.900 6.126 1.00 87.88 191 ARG A O 1
ATOM 1558 N N . SER A 1 192 ? -6.135 -7.524 6.146 1.00 86.94 192 SER A N 1
ATOM 1559 C CA . SER A 1 192 ? -5.735 -8.761 6.802 1.00 86.94 192 SER A CA 1
ATOM 1560 C C . SER A 1 192 ? -4.923 -8.448 8.054 1.00 86.94 192 SER A C 1
ATOM 1562 O O . SER A 1 192 ? -4.072 -7.564 8.056 1.00 86.94 192 SER A O 1
ATOM 1564 N N . GLN A 1 193 ? -5.144 -9.194 9.129 1.00 81.88 193 GLN A N 1
ATOM 1565 C CA . GLN A 1 193 ? -4.325 -9.069 10.338 1.00 81.88 193 GLN A CA 1
ATOM 1566 C C . GLN A 1 193 ? -3.003 -9.832 10.260 1.00 81.88 193 GLN A C 1
ATOM 1568 O O . GLN A 1 193 ? -2.213 -9.803 11.204 1.00 81.88 193 GLN A O 1
ATOM 1573 N N . LYS A 1 194 ? -2.781 -10.562 9.166 1.00 86.50 194 LYS A N 1
ATOM 1574 C CA . LYS A 1 194 ? -1.526 -11.263 8.939 1.00 86.50 194 LYS A CA 1
ATOM 1575 C C . LYS A 1 194 ? -0.406 -10.238 8.763 1.00 86.50 194 LYS A C 1
ATOM 1577 O O . LYS A 1 194 ? -0.623 -9.147 8.248 1.00 86.50 194 LYS A O 1
ATOM 1582 N N . TRP A 1 195 ? 0.796 -10.632 9.170 1.0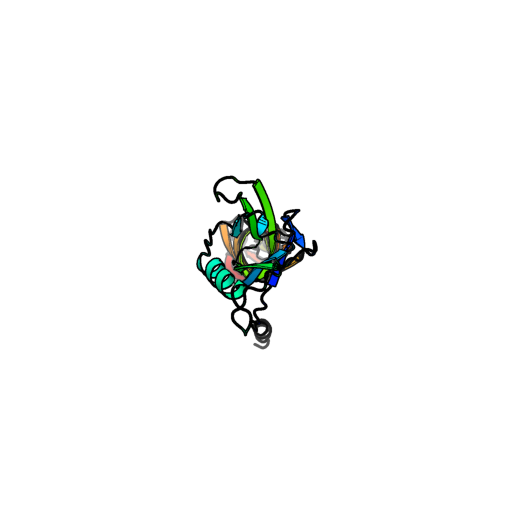0 87.88 195 TRP A N 1
ATOM 1583 C CA . TRP A 1 195 ? 2.032 -9.877 8.934 1.00 87.88 195 TRP A CA 1
ATOM 1584 C C . TRP A 1 195 ? 2.252 -9.556 7.443 1.00 87.88 195 TRP A C 1
ATOM 1586 O O . TRP A 1 195 ? 2.856 -8.537 7.120 1.00 87.88 195 TRP A O 1
ATOM 1596 N N . LEU A 1 196 ? 1.751 -10.430 6.565 1.00 91.19 196 LEU A N 1
ATOM 1597 C CA . LEU A 1 196 ? 1.830 -10.318 5.117 1.00 91.19 196 LEU A CA 1
ATOM 1598 C C . LEU A 1 196 ? 0.420 -10.220 4.527 1.00 91.19 196 LEU A C 1
ATOM 1600 O O . LEU A 1 196 ? -0.459 -11.025 4.861 1.00 91.19 196 LEU A O 1
ATOM 1604 N N . SER A 1 197 ? 0.212 -9.269 3.620 1.00 92.56 197 SER A N 1
ATOM 1605 C CA . SER A 1 197 ? -1.018 -9.171 2.827 1.00 92.56 197 SER A CA 1
ATOM 1606 C C . SER A 1 197 ? -0.712 -8.817 1.377 1.00 92.56 197 SER A C 1
ATOM 1608 O O . SER A 1 197 ? 0.339 -8.250 1.096 1.00 92.56 197 SER A O 1
ATOM 1610 N N . GLY A 1 198 ? -1.606 -9.200 0.468 1.00 95.06 198 GLY A N 1
ATOM 1611 C CA . GLY A 1 198 ? -1.466 -8.961 -0.965 1.00 95.06 198 GLY A CA 1
ATOM 1612 C C . GLY A 1 198 ? -2.552 -8.031 -1.495 1.00 95.06 198 GLY A C 1
ATOM 1613 O O . GLY A 1 198 ? -3.654 -7.983 -0.939 1.00 95.06 198 GLY A O 1
ATOM 1614 N N . GLY A 1 199 ? -2.238 -7.318 -2.570 1.00 95.88 199 GLY A N 1
ATOM 1615 C CA . GLY A 1 199 ? -3.135 -6.381 -3.231 1.00 95.88 199 GLY A CA 1
ATOM 1616 C C . GLY A 1 199 ? -2.831 -6.195 -4.710 1.00 95.88 199 GLY A C 1
ATOM 1617 O O . GLY A 1 199 ? -1.897 -6.780 -5.262 1.00 95.88 199 GLY A O 1
ATOM 1618 N N . LEU A 1 200 ? -3.647 -5.357 -5.334 1.00 97.94 200 LEU A N 1
ATOM 1619 C CA . LEU A 1 200 ? -3.406 -4.804 -6.657 1.00 97.94 200 LEU A CA 1
ATOM 1620 C C . LEU A 1 200 ? -2.849 -3.394 -6.510 1.00 97.94 200 LEU A C 1
ATOM 1622 O O . LEU A 1 200 ? -3.168 -2.687 -5.553 1.00 97.94 200 LEU A O 1
ATOM 1626 N N . THR A 1 201 ? -2.039 -2.978 -7.472 1.00 98.19 201 THR A N 1
ATOM 1627 C CA . THR A 1 201 ? -1.440 -1.649 -7.471 1.00 98.19 201 THR A CA 1
ATOM 1628 C C . THR A 1 201 ? -1.439 -1.027 -8.857 1.00 98.19 201 THR A C 1
ATOM 1630 O O . THR A 1 201 ? -1.327 -1.724 -9.871 1.00 98.19 201 THR A O 1
ATOM 1633 N N . GLY A 1 202 ? -1.558 0.296 -8.890 1.00 98.31 202 GLY A N 1
ATOM 1634 C CA . GLY A 1 202 ? -1.434 1.101 -10.092 1.00 98.31 202 GLY A CA 1
ATOM 1635 C C . GLY A 1 202 ? -0.890 2.484 -9.761 1.00 98.31 202 GLY A C 1
ATOM 1636 O O . GLY A 1 202 ? -1.155 3.025 -8.689 1.00 98.31 202 GLY A O 1
ATOM 1637 N N . GLY A 1 203 ? -0.116 3.066 -10.668 1.00 98.00 203 GLY A N 1
ATOM 1638 C CA . GLY A 1 203 ? 0.455 4.386 -10.434 1.00 98.00 203 GLY A CA 1
ATOM 1639 C C . GLY A 1 203 ? 1.430 4.816 -11.512 1.00 98.00 203 GLY A C 1
ATOM 1640 O O . GLY A 1 203 ? 1.303 4.419 -12.673 1.00 98.00 203 GLY A O 1
ATOM 1641 N N . PHE A 1 204 ? 2.392 5.647 -11.127 1.00 98.06 204 PHE A N 1
ATOM 1642 C CA . PHE A 1 204 ? 3.369 6.201 -12.050 1.00 98.06 204 PHE A CA 1
ATOM 1643 C C . PHE A 1 204 ? 4.752 6.358 -11.416 1.00 98.06 204 PHE A C 1
ATOM 1645 O O . PHE A 1 204 ? 4.883 6.609 -10.220 1.00 98.06 204 PHE A O 1
ATOM 1652 N N . GLU A 1 205 ? 5.783 6.238 -12.247 1.00 97.81 205 GLU A N 1
ATOM 1653 C CA . GLU A 1 205 ? 7.172 6.563 -11.916 1.00 97.81 205 GLU A CA 1
ATOM 1654 C C . GLU A 1 205 ? 7.672 7.730 -12.769 1.00 97.81 205 GLU A C 1
ATOM 1656 O O . GLU A 1 205 ? 7.229 7.922 -13.903 1.00 97.81 205 GLU A O 1
ATOM 1661 N N . ILE A 1 206 ? 8.623 8.481 -12.226 1.00 97.38 206 ILE A N 1
ATOM 1662 C CA . ILE A 1 206 ? 9.414 9.498 -12.909 1.00 97.38 206 ILE A CA 1
ATOM 1663 C C . ILE A 1 206 ? 10.878 9.070 -12.789 1.00 97.38 206 ILE A C 1
ATOM 1665 O O . ILE A 1 206 ? 11.378 8.818 -11.689 1.00 97.38 206 ILE A O 1
ATOM 1669 N N . ASN A 1 207 ? 11.557 8.944 -13.927 1.00 94.00 207 ASN A N 1
ATOM 1670 C CA . ASN A 1 207 ? 12.979 8.609 -13.966 1.00 94.00 207 ASN A CA 1
ATOM 1671 C C . ASN A 1 207 ? 13.867 9.870 -13.885 1.00 94.00 207 ASN A C 1
ATOM 1673 O O . ASN A 1 207 ? 13.377 10.998 -13.843 1.00 94.00 207 ASN A O 1
ATOM 1677 N N . ASN A 1 208 ? 15.188 9.679 -13.923 1.00 91.12 208 ASN A N 1
ATOM 1678 C CA . ASN A 1 208 ? 16.166 10.778 -13.889 1.00 91.12 208 ASN A CA 1
ATOM 1679 C C . ASN A 1 208 ? 16.063 11.752 -15.081 1.00 91.12 208 ASN A C 1
ATOM 1681 O O . ASN A 1 208 ? 16.506 12.889 -14.970 1.00 91.12 208 ASN A O 1
ATOM 1685 N N . ASP A 1 209 ? 15.454 11.328 -16.192 1.00 92.00 209 ASP A N 1
ATOM 1686 C CA . ASP A 1 209 ? 15.228 12.147 -17.391 1.00 92.00 209 ASP A CA 1
ATOM 1687 C C . ASP A 1 209 ? 13.845 12.828 -17.379 1.00 92.00 209 ASP A C 1
ATOM 1689 O O . ASP A 1 209 ? 13.352 13.258 -18.422 1.00 92.00 209 ASP A O 1
ATOM 1693 N N . ALA A 1 210 ? 13.174 12.859 -16.220 1.00 93.25 210 ALA A N 1
ATOM 1694 C CA . ALA A 1 210 ? 11.810 13.357 -16.037 1.00 93.25 210 ALA A CA 1
ATOM 1695 C C . ALA A 1 210 ? 10.747 12.670 -16.925 1.00 93.25 210 ALA A C 1
ATOM 1697 O O . ALA A 1 210 ? 9.653 13.199 -17.140 1.00 93.25 210 ALA A O 1
ATOM 1698 N N . LYS A 1 211 ? 11.030 11.464 -17.430 1.00 94.75 211 LYS A N 1
ATOM 1699 C CA . LYS A 1 211 ? 10.079 10.665 -18.207 1.00 94.75 211 LYS A CA 1
ATOM 1700 C C . LYS A 1 211 ? 9.122 9.940 -17.280 1.00 94.75 211 LYS A C 1
ATOM 1702 O O . LYS A 1 211 ? 9.536 9.213 -16.377 1.00 94.75 211 LYS A O 1
ATOM 1707 N N . VAL A 1 212 ? 7.835 10.090 -17.576 1.00 97.12 212 VAL A N 1
ATOM 1708 C CA . VAL A 1 212 ? 6.759 9.408 -16.860 1.00 97.12 212 VAL A CA 1
ATOM 1709 C C . VAL A 1 212 ? 6.592 7.977 -17.389 1.00 97.12 212 VAL A C 1
ATOM 1711 O O . VAL A 1 212 ? 6.596 7.719 -18.600 1.00 97.12 212 VAL A O 1
ATOM 1714 N N . GLY A 1 213 ? 6.444 7.023 -16.476 1.00 97.38 213 GLY A N 1
ATOM 1715 C CA . GLY A 1 213 ? 6.013 5.657 -16.755 1.00 97.38 213 GLY A CA 1
ATOM 1716 C C . GLY A 1 213 ? 4.744 5.326 -15.981 1.00 97.38 213 GLY A C 1
ATOM 1717 O O . GLY A 1 213 ? 4.618 5.715 -14.828 1.00 97.38 213 GLY A O 1
ATOM 1718 N N . PHE A 1 214 ? 3.820 4.599 -16.601 1.00 98.31 214 PHE A N 1
ATOM 1719 C CA . PHE A 1 214 ? 2.628 4.059 -15.952 1.00 98.31 214 PHE A CA 1
ATOM 1720 C C . PHE A 1 214 ? 2.899 2.644 -15.458 1.00 98.31 214 PHE A C 1
ATOM 1722 O O . PHE A 1 214 ? 3.518 1.848 -16.166 1.00 98.31 214 PHE A O 1
ATOM 1729 N N . LEU A 1 215 ? 2.423 2.327 -14.262 1.00 98.44 215 LEU A N 1
ATOM 1730 C CA . LEU A 1 215 ? 2.696 1.075 -13.568 1.00 98.44 215 LEU A CA 1
ATOM 1731 C C . LEU A 1 215 ? 1.382 0.382 -13.220 1.00 98.44 215 LEU A C 1
ATOM 1733 O O . LEU A 1 215 ? 0.448 1.033 -12.752 1.00 98.44 215 LEU A O 1
ATOM 1737 N N . ALA A 1 216 ? 1.320 -0.932 -13.420 1.00 98.56 216 ALA A N 1
ATOM 1738 C CA . ALA A 1 216 ? 0.194 -1.761 -13.002 1.00 98.56 216 ALA A CA 1
ATOM 1739 C C . ALA A 1 216 ? 0.679 -3.157 -12.597 1.00 98.56 216 ALA A C 1
ATOM 1741 O O . ALA A 1 216 ? 1.456 -3.789 -13.319 1.00 98.56 216 ALA A O 1
ATOM 1742 N N . GLY A 1 217 ? 0.230 -3.662 -11.450 1.00 98.31 217 GLY A N 1
ATOM 1743 C CA . GLY A 1 217 ? 0.725 -4.937 -10.944 1.00 98.31 217 GLY A CA 1
ATOM 1744 C C . GLY A 1 217 ? 0.098 -5.396 -9.638 1.00 98.31 217 GLY A C 1
ATOM 1745 O O . GLY A 1 217 ? -1.011 -5.000 -9.275 1.00 98.31 217 GLY A O 1
ATOM 1746 N N . GLY A 1 218 ? 0.839 -6.248 -8.936 1.00 98.19 218 GLY A N 1
ATOM 1747 C CA . GLY A 1 218 ? 0.517 -6.691 -7.586 1.00 98.19 218 GLY A CA 1
ATOM 1748 C C . GLY A 1 218 ? 1.395 -6.004 -6.545 1.00 98.19 218 GLY A C 1
ATOM 1749 O O . GLY A 1 218 ? 2.501 -5.547 -6.844 1.00 98.19 218 GLY A O 1
ATOM 1750 N N . SER A 1 219 ? 0.904 -5.968 -5.312 1.00 97.81 219 SER A N 1
ATOM 1751 C CA . SER A 1 219 ? 1.642 -5.474 -4.153 1.00 97.81 219 SER A CA 1
ATOM 1752 C C . SER A 1 219 ? 1.599 -6.464 -2.991 1.00 97.81 219 SER A C 1
ATOM 1754 O O . SER A 1 219 ? 0.625 -7.192 -2.793 1.00 97.81 219 SER A O 1
ATOM 1756 N N . LEU A 1 220 ? 2.688 -6.505 -2.231 1.00 96.94 220 LEU A N 1
ATOM 1757 C CA . LEU A 1 220 ? 2.853 -7.248 -0.990 1.00 96.94 220 LEU A CA 1
ATOM 1758 C C . LEU A 1 220 ? 3.172 -6.257 0.123 1.00 96.94 220 LEU A C 1
ATOM 1760 O O . LEU A 1 220 ? 4.183 -5.557 0.077 1.00 96.94 220 LEU A O 1
ATOM 1764 N N . PHE A 1 221 ? 2.314 -6.217 1.131 1.00 94.69 221 PHE A N 1
ATOM 1765 C CA . PHE A 1 221 ? 2.460 -5.351 2.291 1.00 94.69 221 PHE A CA 1
ATOM 1766 C C . PHE A 1 221 ? 3.068 -6.131 3.442 1.00 94.69 221 PHE A C 1
ATOM 1768 O O . PHE A 1 221 ? 2.572 -7.208 3.794 1.00 94.69 221 PHE A O 1
ATOM 1775 N N . PHE A 1 222 ? 4.079 -5.539 4.065 1.00 93.56 222 PHE A N 1
ATOM 1776 C CA . PHE A 1 222 ? 4.785 -6.103 5.202 1.00 93.56 222 PHE A CA 1
ATOM 1777 C C . PHE A 1 222 ? 4.523 -5.287 6.465 1.00 93.56 222 PHE A C 1
ATOM 1779 O O . PHE A 1 222 ? 4.525 -4.051 6.463 1.00 93.56 222 PHE A O 1
ATOM 1786 N N . GLY A 1 223 ? 4.344 -6.001 7.572 1.00 86.88 223 GLY A N 1
ATOM 1787 C CA . GLY A 1 223 ? 4.080 -5.407 8.873 1.00 86.88 223 GLY A CA 1
ATOM 1788 C C . GLY A 1 223 ? 2.594 -5.217 9.147 1.00 86.88 223 GLY A C 1
ATOM 1789 O O . GLY A 1 223 ? 1.757 -5.127 8.253 1.00 86.88 223 GLY A O 1
ATOM 1790 N N . TYR A 1 224 ? 2.261 -5.129 10.432 1.00 79.19 224 TYR A N 1
ATOM 1791 C CA . TYR A 1 224 ? 0.874 -4.973 10.869 1.00 79.19 224 TYR A CA 1
ATOM 1792 C C . TYR A 1 224 ? 0.278 -3.608 10.521 1.00 79.19 224 TYR A C 1
ATOM 1794 O O . TYR A 1 224 ? -0.917 -3.527 10.265 1.00 79.19 224 TYR A O 1
ATOM 1802 N N . ASP A 1 225 ? 1.116 -2.572 10.478 1.00 78.88 225 ASP A N 1
ATOM 1803 C CA . ASP A 1 225 ? 0.729 -1.225 10.044 1.00 78.88 225 ASP A CA 1
ATOM 1804 C C . ASP A 1 225 ? 0.954 -1.020 8.531 1.00 78.88 225 ASP A C 1
ATOM 1806 O O . ASP A 1 225 ? 0.729 0.072 8.027 1.00 78.88 225 ASP A O 1
ATOM 1810 N N . ARG A 1 226 ? 1.412 -2.060 7.808 1.00 78.50 226 ARG A N 1
ATOM 1811 C CA . ARG A 1 226 ? 1.582 -2.092 6.340 1.00 78.50 226 ARG A CA 1
ATOM 1812 C C . ARG A 1 226 ? 2.361 -0.915 5.752 1.00 78.50 226 ARG A C 1
ATOM 1814 O O . ARG A 1 226 ? 2.039 -0.412 4.679 1.00 78.50 226 ARG A O 1
ATOM 1821 N N . LYS A 1 227 ? 3.407 -0.507 6.468 1.00 86.00 227 LYS A N 1
ATOM 1822 C CA . LYS A 1 227 ? 4.260 0.628 6.112 1.00 86.00 227 LYS A CA 1
ATOM 1823 C C . LYS A 1 227 ? 5.154 0.346 4.913 1.00 86.00 227 LYS A C 1
ATOM 1825 O O . LYS A 1 227 ? 5.338 1.229 4.096 1.00 86.00 227 LYS A O 1
ATOM 1830 N N . PHE A 1 228 ? 5.696 -0.865 4.798 1.00 95.38 228 PHE A N 1
ATOM 1831 C CA . PHE A 1 228 ? 6.573 -1.237 3.687 1.00 95.38 228 PHE A CA 1
ATOM 1832 C C . PHE A 1 228 ? 5.811 -2.074 2.672 1.00 95.38 228 PHE A C 1
ATOM 1834 O O . PHE A 1 228 ? 5.177 -3.071 3.034 1.00 95.38 228 PHE A O 1
ATOM 1841 N N . VAL A 1 229 ? 5.900 -1.682 1.405 1.00 97.06 229 VAL A N 1
ATOM 1842 C CA . VAL A 1 229 ? 5.200 -2.351 0.312 1.00 97.06 229 VAL A CA 1
ATOM 1843 C C . VAL A 1 229 ? 6.194 -2.701 -0.784 1.00 97.06 229 VAL A C 1
ATOM 1845 O O . VAL A 1 229 ? 6.895 -1.838 -1.311 1.00 97.06 229 VAL A O 1
ATOM 1848 N N . PHE A 1 230 ? 6.253 -3.983 -1.131 1.00 97.88 230 PHE A N 1
ATOM 1849 C CA . PHE A 1 230 ? 6.936 -4.443 -2.331 1.00 97.88 230 PHE A CA 1
ATOM 1850 C C . PHE A 1 230 ? 5.913 -4.564 -3.449 1.00 97.88 230 PHE A C 1
ATOM 1852 O O . PHE A 1 230 ? 4.890 -5.222 -3.277 1.00 97.88 230 PHE A O 1
ATOM 1859 N N . SER A 1 231 ? 6.176 -3.946 -4.590 1.00 98.38 231 SER A N 1
ATOM 1860 C CA . SER A 1 231 ? 5.264 -3.979 -5.732 1.00 98.38 231 SER A CA 1
ATOM 1861 C C . SER A 1 231 ? 5.982 -4.441 -6.983 1.00 98.38 231 SER A C 1
ATOM 1863 O O . SER A 1 231 ? 7.170 -4.176 -7.154 1.00 98.38 231 SER A O 1
ATOM 1865 N N . GLY A 1 232 ? 5.263 -5.114 -7.873 1.00 98.38 232 GLY A N 1
ATOM 1866 C CA . GLY A 1 232 ? 5.821 -5.540 -9.147 1.00 98.38 232 GLY A CA 1
ATOM 1867 C C . GLY A 1 232 ? 4.751 -5.878 -10.171 1.00 98.38 232 GLY A C 1
ATOM 1868 O O . GLY A 1 232 ? 3.628 -6.259 -9.832 1.00 98.38 232 GLY A O 1
ATOM 1869 N N . GLY A 1 233 ? 5.102 -5.726 -11.443 1.00 98.31 233 GLY A N 1
ATOM 1870 C CA . GLY A 1 233 ? 4.171 -5.944 -12.542 1.00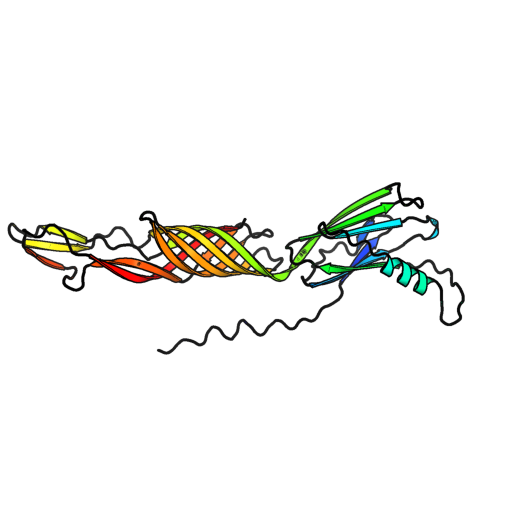 98.31 233 GLY A CA 1
ATOM 1871 C C . GLY A 1 233 ? 4.685 -5.387 -13.857 1.00 98.31 233 GLY A C 1
ATOM 1872 O O . GLY A 1 233 ? 5.873 -5.492 -14.161 1.00 98.31 233 GLY A O 1
ATOM 1873 N N . VAL A 1 234 ? 3.781 -4.794 -14.632 1.00 98.44 234 VAL A N 1
ATOM 1874 C CA . VAL A 1 234 ? 4.064 -4.235 -15.953 1.00 98.44 234 VAL A CA 1
ATOM 1875 C C . VAL A 1 234 ? 4.208 -2.719 -15.863 1.00 98.44 234 VAL A C 1
ATOM 1877 O O . VAL A 1 234 ? 3.387 -2.036 -15.252 1.00 98.44 234 VAL A O 1
ATOM 1880 N N . ALA A 1 235 ? 5.257 -2.202 -16.490 1.00 98.38 235 ALA A N 1
ATOM 1881 C CA . ALA A 1 235 ? 5.449 -0.783 -16.736 1.00 98.38 235 ALA A CA 1
ATOM 1882 C C . ALA A 1 235 ? 5.176 -0.462 -18.203 1.00 98.38 235 ALA A C 1
ATOM 1884 O O . ALA A 1 235 ? 5.491 -1.264 -19.082 1.00 98.38 235 ALA A O 1
ATOM 1885 N N . PHE A 1 236 ? 4.662 0.737 -18.460 1.00 98.12 236 PHE A N 1
ATOM 1886 C CA . PHE A 1 236 ? 4.474 1.317 -19.784 1.00 98.12 236 PHE A CA 1
ATOM 1887 C C . PHE A 1 236 ? 5.115 2.698 -19.820 1.00 98.12 236 PHE A C 1
ATOM 1889 O O . PHE A 1 236 ? 4.788 3.565 -19.013 1.00 98.12 236 PHE A O 1
ATOM 1896 N N . SER A 1 237 ? 6.037 2.930 -20.746 1.00 97.81 237 SER A N 1
ATOM 1897 C CA . SER A 1 237 ? 6.728 4.217 -20.854 1.00 97.81 237 SER A CA 1
ATOM 1898 C C . SER A 1 237 ? 7.298 4.412 -22.250 1.00 97.81 237 SER A C 1
ATOM 1900 O O . SER A 1 237 ? 7.467 3.451 -23.010 1.00 97.81 237 SER A O 1
ATOM 1902 N N . LYS A 1 238 ? 7.597 5.665 -22.589 1.00 96.69 238 LYS A N 1
ATOM 1903 C CA . LYS A 1 238 ? 8.323 5.995 -23.811 1.00 96.69 238 LYS A CA 1
ATOM 1904 C C . LYS A 1 238 ? 9.798 5.664 -23.640 1.00 96.69 238 LYS A C 1
ATOM 1906 O O . LYS A 1 238 ? 10.417 6.034 -22.646 1.00 96.69 238 LYS A O 1
ATOM 1911 N N . VAL A 1 239 ? 10.348 4.983 -24.636 1.00 95.81 239 VAL A N 1
ATOM 1912 C CA . VAL A 1 239 ? 11.760 4.617 -24.708 1.00 95.81 239 VAL A CA 1
ATOM 1913 C C . VAL A 1 239 ? 12.335 5.159 -26.007 1.00 95.81 239 VAL A C 1
ATOM 1915 O O . VAL A 1 239 ? 11.787 4.915 -27.087 1.00 95.81 239 VAL A O 1
ATOM 1918 N N . LYS A 1 240 ? 13.462 5.861 -25.905 1.00 95.75 240 LYS A N 1
ATOM 1919 C CA . LYS A 1 240 ? 14.231 6.338 -27.052 1.00 95.75 240 LYS A CA 1
ATOM 1920 C C . LYS A 1 240 ? 14.914 5.154 -27.742 1.00 95.75 240 LYS A C 1
ATOM 1922 O O . LYS A 1 240 ? 15.638 4.374 -27.115 1.00 95.75 240 LYS A O 1
ATOM 1927 N N . THR A 1 241 ? 14.652 4.989 -29.033 1.00 95.19 241 THR A N 1
ATOM 1928 C CA . THR A 1 241 ? 15.230 3.94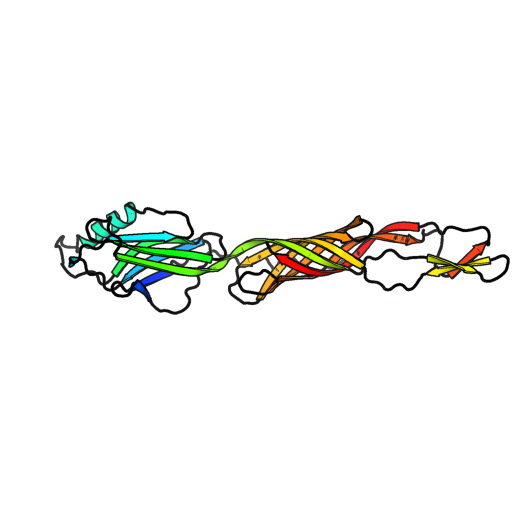4 -29.887 1.00 95.19 241 THR A CA 1
ATOM 1929 C C . THR A 1 241 ? 15.734 4.548 -31.194 1.00 95.19 241 THR A C 1
ATOM 1931 O O . THR A 1 241 ? 15.379 5.674 -31.524 1.00 95.19 241 THR A O 1
ATOM 1934 N N . ILE A 1 242 ? 16.570 3.822 -31.935 1.00 95.25 242 ILE A N 1
ATOM 1935 C CA . ILE A 1 242 ? 16.989 4.239 -33.274 1.00 95.25 242 ILE A CA 1
ATOM 1936 C C . ILE A 1 242 ? 15.774 4.295 -34.206 1.00 95.25 242 ILE A C 1
ATOM 1938 O O . ILE A 1 242 ? 14.864 3.478 -34.058 1.00 95.25 242 ILE A O 1
ATOM 1942 N N . SER A 1 243 ? 15.745 5.283 -35.101 1.00 94.25 243 SER A N 1
ATOM 1943 C CA . SER A 1 243 ? 14.731 5.375 -36.157 1.00 94.25 243 SER A CA 1
ATOM 1944 C C . SER A 1 243 ? 14.776 4.144 -37.067 1.00 94.25 243 SER A C 1
ATOM 1946 O O . SER A 1 243 ? 15.861 3.642 -37.342 1.00 94.25 243 SER A O 1
ATOM 1948 N N . ASP A 1 244 ? 13.626 3.705 -37.586 1.00 92.12 244 ASP A N 1
ATOM 1949 C CA . ASP A 1 244 ? 13.511 2.529 -38.469 1.00 92.12 244 ASP A CA 1
ATOM 1950 C C . ASP A 1 244 ? 14.305 2.657 -39.786 1.00 92.12 244 ASP A C 1
ATOM 1952 O O . ASP A 1 244 ? 14.514 1.666 -40.484 1.00 92.12 244 ASP A O 1
ATOM 1956 N N . ILE A 1 245 ? 14.773 3.868 -40.111 1.00 92.12 245 ILE A N 1
ATOM 1957 C CA . ILE A 1 245 ? 15.648 4.161 -41.256 1.00 92.12 245 ILE A CA 1
ATOM 1958 C C . ILE A 1 245 ? 17.038 3.523 -41.077 1.00 92.12 245 ILE A C 1
ATOM 1960 O O . ILE A 1 245 ? 17.701 3.227 -42.068 1.00 92.12 245 ILE A O 1
ATOM 1964 N N . TYR A 1 246 ? 17.470 3.294 -39.833 1.00 93.38 246 TYR A N 1
ATOM 1965 C CA . TYR A 1 246 ? 18.786 2.751 -39.503 1.00 93.38 246 TYR A CA 1
ATOM 1966 C C . TYR A 1 246 ? 18.679 1.528 -38.587 1.00 93.38 246 TYR A C 1
ATOM 1968 O O . TYR A 1 246 ? 17.796 1.418 -37.733 1.00 93.38 246 TYR A O 1
ATOM 1976 N N . LYS A 1 247 ? 19.640 0.615 -38.708 1.00 94.62 247 LYS A N 1
ATOM 1977 C CA . LYS A 1 247 ? 19.795 -0.565 -37.856 1.00 94.62 247 LYS A CA 1
ATOM 1978 C C . LYS A 1 247 ? 21.151 -0.557 -37.163 1.00 94.62 247 LYS A C 1
ATOM 1980 O O . LYS A 1 247 ? 22.132 0.026 -37.615 1.00 94.62 247 LYS A O 1
ATOM 1985 N N . VAL A 1 248 ? 21.209 -1.234 -36.017 1.00 94.62 248 VAL A N 1
ATOM 1986 C CA . VAL A 1 248 ? 22.488 -1.499 -35.350 1.00 94.62 248 VAL A CA 1
ATOM 1987 C C . VAL A 1 248 ? 23.334 -2.373 -36.270 1.00 94.62 248 VAL A C 1
ATOM 1989 O O . VAL A 1 248 ? 22.864 -3.417 -36.717 1.00 94.62 248 VAL A O 1
ATOM 1992 N N . GLY A 1 249 ? 24.573 -1.955 -36.509 1.00 94.81 249 GLY A N 1
ATOM 1993 C CA . GLY A 1 249 ? 25.492 -2.595 -37.443 1.00 94.81 249 GLY A CA 1
ATOM 1994 C C . GLY A 1 249 ? 25.589 -1.899 -38.800 1.00 94.81 249 GLY A C 1
ATOM 1995 O O . GLY A 1 249 ? 26.572 -2.151 -39.497 1.00 94.81 249 GLY A O 1
ATOM 1996 N N . ASP A 1 250 ? 24.653 -1.005 -39.143 1.00 96.06 250 ASP A N 1
ATOM 1997 C CA . ASP A 1 250 ? 24.700 -0.258 -40.402 1.00 96.06 250 ASP A CA 1
ATOM 1998 C C . ASP A 1 250 ? 25.964 0.602 -40.488 1.00 96.06 250 ASP A C 1
ATOM 2000 O O . ASP A 1 250 ? 26.407 1.206 -39.500 1.00 96.06 250 ASP A O 1
ATOM 2004 N N . ILE A 1 251 ? 26.529 0.647 -41.694 1.00 95.56 251 ILE A N 1
ATOM 2005 C CA . ILE A 1 251 ? 27.679 1.476 -42.042 1.00 95.56 251 ILE A CA 1
ATOM 2006 C C . ILE A 1 251 ? 27.153 2.771 -42.651 1.00 95.56 251 ILE A C 1
ATOM 2008 O O . ILE A 1 251 ? 26.355 2.751 -43.587 1.00 95.56 251 ILE A O 1
ATOM 2012 N N . VAL A 1 252 ? 27.606 3.895 -42.111 1.00 95.50 252 VAL A N 1
ATOM 2013 C CA . VAL A 1 252 ? 27.203 5.233 -42.530 1.00 95.50 252 VAL A CA 1
ATOM 2014 C C . VAL A 1 252 ? 28.420 6.084 -42.901 1.00 95.50 252 VAL A C 1
ATOM 2016 O O . VAL A 1 252 ? 29.506 5.864 -42.352 1.00 95.50 252 VAL A O 1
ATOM 2019 N N . PRO A 1 253 ? 28.261 7.079 -43.795 1.00 95.00 253 PRO A N 1
ATOM 2020 C CA . PRO A 1 253 ? 29.344 7.992 -44.145 1.00 95.00 253 PRO A CA 1
ATOM 2021 C C . PRO A 1 253 ? 29.902 8.728 -42.922 1.00 95.00 253 PRO A C 1
ATOM 2023 O O . PRO A 1 253 ? 29.158 9.097 -42.008 1.00 95.00 253 PRO A O 1
ATOM 2026 N N . TYR A 1 254 ? 31.204 9.024 -42.934 1.00 93.00 254 TYR A N 1
ATOM 2027 C CA . TYR A 1 254 ? 31.889 9.733 -41.846 1.00 93.00 254 TYR A CA 1
ATOM 2028 C C . TYR A 1 254 ? 31.300 11.124 -41.547 1.00 93.00 254 TYR A C 1
ATOM 2030 O O . TYR A 1 254 ? 31.448 11.634 -40.435 1.00 93.00 254 TYR A O 1
ATOM 2038 N N . THR A 1 255 ? 30.596 11.720 -42.514 1.00 94.06 255 THR A N 1
ATOM 2039 C CA . THR A 1 255 ? 29.919 13.019 -42.392 1.00 94.06 255 THR A CA 1
ATOM 2040 C C . THR A 1 255 ? 28.735 13.007 -41.422 1.00 94.06 255 THR A C 1
ATOM 2042 O O . THR A 1 255 ? 28.345 14.070 -40.941 1.00 94.06 255 THR A O 1
ATOM 2045 N N . ILE A 1 256 ? 28.170 11.836 -41.101 1.00 92.56 256 ILE A N 1
ATOM 2046 C CA . ILE A 1 256 ? 27.100 11.723 -40.107 1.00 92.56 256 ILE A CA 1
ATOM 2047 C C . ILE A 1 256 ? 27.703 11.839 -38.702 1.00 92.56 256 ILE A C 1
ATOM 2049 O O . ILE A 1 256 ? 28.635 11.112 -38.340 1.00 92.56 256 ILE A O 1
ATOM 2053 N N . ASN A 1 257 ? 27.152 12.762 -37.912 1.00 91.94 257 ASN A N 1
ATOM 2054 C CA . ASN A 1 257 ? 27.561 13.005 -36.526 1.00 91.94 257 ASN A CA 1
ATOM 2055 C C . ASN A 1 257 ? 26.484 12.607 -35.510 1.00 91.94 257 ASN A C 1
ATOM 2057 O O . ASN A 1 257 ? 26.835 12.178 -34.416 1.00 91.94 257 ASN A O 1
ATOM 2061 N N . ASP A 1 258 ? 25.206 12.646 -35.900 1.00 91.75 258 ASP A N 1
ATOM 2062 C CA . ASP A 1 258 ? 24.078 12.312 -35.032 1.00 91.75 258 ASP A CA 1
ATOM 2063 C C . ASP A 1 258 ? 23.253 11.157 -35.601 1.00 91.75 258 ASP A C 1
ATOM 2065 O O . ASP A 1 258 ? 22.935 11.115 -36.791 1.00 91.75 258 ASP A O 1
ATOM 2069 N N . ILE A 1 259 ? 22.874 10.220 -34.730 1.00 92.69 259 ILE A N 1
ATOM 2070 C CA . ILE A 1 259 ? 22.000 9.098 -35.081 1.00 92.69 259 ILE A CA 1
ATOM 2071 C C . ILE A 1 259 ? 20.553 9.509 -34.776 1.00 92.69 259 ILE A C 1
ATOM 2073 O O . ILE A 1 259 ? 20.224 9.748 -33.605 1.00 92.69 259 ILE A O 1
ATOM 2077 N N . PRO A 1 260 ? 19.652 9.565 -35.775 1.00 93.50 260 PRO A N 1
ATOM 2078 C CA . PRO A 1 260 ? 18.267 9.924 -35.527 1.00 93.50 260 PRO A CA 1
ATOM 2079 C C . PRO A 1 260 ? 17.589 8.854 -34.672 1.00 93.50 260 PRO A C 1
ATOM 2081 O O . PRO A 1 260 ? 17.641 7.650 -34.939 1.00 93.50 260 PRO A O 1
ATOM 2084 N N . THR A 1 261 ? 16.929 9.317 -33.620 1.00 95.81 261 THR A N 1
ATOM 2085 C CA . THR A 1 261 ? 16.259 8.482 -32.626 1.00 95.81 261 THR A CA 1
ATOM 2086 C C . THR A 1 261 ? 14.816 8.935 -32.467 1.00 95.81 261 THR A C 1
ATOM 2088 O O . THR A 1 261 ? 14.500 10.111 -32.625 1.00 95.81 261 THR A O 1
ATOM 2091 N N . VAL A 1 262 ? 13.935 7.988 -32.163 1.00 96.75 262 VAL A N 1
ATOM 2092 C CA . VAL A 1 262 ? 12.495 8.198 -32.001 1.00 96.75 262 VAL A CA 1
ATOM 2093 C C . VAL A 1 262 ? 12.041 7.661 -30.649 1.00 96.75 262 VAL A C 1
ATOM 2095 O O . VAL A 1 262 ? 12.602 6.696 -30.123 1.00 96.75 262 VAL A O 1
ATOM 2098 N N . GLU A 1 263 ? 11.024 8.290 -30.067 1.00 96.62 263 GLU A N 1
ATOM 2099 C CA . GLU A 1 263 ? 10.403 7.812 -28.834 1.00 96.62 263 GLU A CA 1
ATOM 2100 C C . GLU A 1 263 ? 9.213 6.917 -29.153 1.00 96.62 263 GLU A C 1
ATOM 2102 O O . GLU A 1 263 ? 8.250 7.351 -29.784 1.00 96.62 263 GLU A O 1
ATOM 2107 N N . ILE A 1 264 ? 9.255 5.676 -28.670 1.00 96.44 264 ILE A N 1
ATOM 2108 C CA . ILE A 1 264 ? 8.158 4.722 -28.847 1.00 96.44 264 ILE A CA 1
ATOM 2109 C C . ILE A 1 264 ? 7.690 4.182 -27.502 1.00 96.44 264 ILE A C 1
ATOM 2111 O O . ILE A 1 264 ? 8.485 3.989 -26.580 1.00 96.44 264 ILE A O 1
ATOM 2115 N N . TRP A 1 265 ? 6.390 3.921 -27.391 1.00 97.06 265 TRP A N 1
ATOM 2116 C CA . TRP A 1 265 ? 5.822 3.257 -26.224 1.00 97.06 265 TRP A CA 1
ATOM 2117 C C . TRP A 1 265 ? 6.290 1.806 -26.160 1.00 97.06 265 TRP A C 1
ATOM 2119 O O . TRP A 1 265 ? 6.194 1.064 -27.138 1.00 97.06 265 TRP A O 1
ATOM 2129 N N . LYS A 1 266 ? 6.786 1.395 -24.993 1.00 97.38 266 LYS A N 1
ATOM 2130 C CA . LYS A 1 266 ? 7.151 0.007 -24.707 1.00 97.38 266 LYS A CA 1
ATOM 2131 C C . LYS A 1 266 ? 6.591 -0.436 -23.370 1.00 97.38 266 LYS A C 1
ATOM 2133 O O . LYS A 1 266 ? 6.447 0.367 -22.449 1.00 97.38 266 LYS A O 1
ATOM 2138 N N . SER A 1 267 ? 6.326 -1.734 -23.279 1.00 97.81 267 SER A N 1
ATOM 2139 C CA . SER A 1 267 ? 6.021 -2.421 -22.031 1.00 97.81 267 SER A CA 1
ATOM 2140 C C . SER A 1 267 ? 7.255 -3.149 -21.498 1.00 97.81 267 SER A C 1
ATOM 2142 O O . SER A 1 267 ? 8.046 -3.693 -22.271 1.00 97.81 267 SER A O 1
ATOM 2144 N N . GLY A 1 268 ? 7.418 -3.173 -20.183 1.00 97.44 268 GLY A N 1
ATOM 2145 C CA . GLY A 1 268 ? 8.489 -3.885 -19.487 1.00 97.44 268 GLY A CA 1
ATOM 2146 C C . GLY A 1 268 ? 8.017 -4.353 -18.118 1.00 97.44 268 GLY A C 1
ATOM 2147 O O . GLY A 1 268 ? 6.858 -4.138 -17.772 1.00 97.44 268 GLY A O 1
ATOM 2148 N N . TRP A 1 269 ? 8.894 -4.973 -17.333 1.00 98.19 269 TRP A N 1
ATOM 2149 C CA . TRP A 1 269 ? 8.578 -5.243 -15.930 1.00 98.19 269 TRP A CA 1
ATOM 2150 C C . TRP A 1 269 ? 9.039 -4.084 -15.046 1.00 98.19 269 TRP A C 1
ATOM 2152 O O . TRP A 1 269 ? 9.977 -3.363 -15.405 1.00 98.19 269 TRP A O 1
ATOM 2162 N N . PHE A 1 270 ? 8.389 -3.919 -13.896 1.00 98.44 270 PHE A N 1
ATOM 2163 C CA . PHE A 1 270 ? 8.888 -3.073 -12.815 1.00 98.44 270 PHE A CA 1
ATOM 2164 C C . PHE A 1 270 ? 8.892 -3.804 -11.479 1.00 98.44 270 PHE A C 1
ATOM 2166 O O . PHE A 1 270 ? 8.126 -4.747 -11.265 1.00 98.44 270 PHE A O 1
ATOM 2173 N N . GLY A 1 271 ? 9.762 -3.335 -10.595 1.00 98.50 271 GLY A N 1
ATOM 2174 C CA . GLY A 1 271 ? 9.768 -3.637 -9.175 1.00 98.50 271 GLY A CA 1
ATOM 2175 C C . GLY A 1 271 ? 9.858 -2.332 -8.392 1.00 98.50 271 GLY A C 1
ATOM 2176 O O . GLY A 1 271 ? 10.495 -1.381 -8.844 1.00 98.50 271 GLY A O 1
ATOM 2177 N N . ALA A 1 272 ? 9.216 -2.273 -7.234 1.00 98.25 272 ALA A N 1
ATOM 2178 C CA . ALA A 1 272 ? 9.238 -1.094 -6.386 1.00 98.25 272 ALA A CA 1
ATOM 2179 C C . ALA A 1 272 ? 9.294 -1.470 -4.909 1.00 98.25 272 ALA A C 1
ATOM 2181 O O . ALA A 1 272 ? 8.670 -2.443 -4.478 1.00 98.25 272 ALA A O 1
ATOM 2182 N N . LEU A 1 273 ? 10.014 -0.653 -4.144 1.00 97.88 273 LEU A N 1
ATOM 2183 C CA . LEU A 1 273 ? 9.995 -0.660 -2.689 1.00 97.88 273 LEU A CA 1
ATOM 2184 C C . LEU A 1 273 ? 9.483 0.703 -2.229 1.00 97.88 273 LEU A C 1
ATOM 2186 O O . LEU A 1 273 ? 10.150 1.724 -2.424 1.00 97.88 273 LEU A O 1
ATOM 2190 N N . THR A 1 274 ? 8.291 0.714 -1.643 1.00 97.69 274 THR A N 1
ATOM 2191 C CA . THR A 1 274 ? 7.599 1.944 -1.259 1.00 97.69 274 THR A CA 1
ATOM 2192 C C . THR A 1 274 ? 7.221 1.959 0.215 1.00 97.69 274 THR A C 1
ATOM 2194 O O . THR A 1 274 ? 7.141 0.919 0.879 1.00 97.69 274 THR A O 1
ATOM 2197 N N . TYR A 1 275 ? 7.014 3.171 0.726 1.00 95.94 275 TYR A N 1
ATOM 2198 C CA . TYR A 1 275 ? 6.502 3.439 2.059 1.00 95.94 275 TYR A CA 1
ATOM 2199 C C . TYR A 1 275 ? 5.079 4.007 1.966 1.00 95.94 275 TYR A C 1
ATOM 2201 O O . TYR A 1 275 ? 4.823 4.947 1.212 1.00 95.94 275 TYR A O 1
ATOM 2209 N N . ASN A 1 276 ? 4.159 3.400 2.706 1.00 89.38 276 ASN A N 1
ATOM 2210 C CA . ASN A 1 276 ? 2.746 3.760 2.803 1.00 89.38 276 ASN A CA 1
ATOM 2211 C C . ASN A 1 276 ? 2.546 4.722 3.982 1.00 89.38 276 ASN A C 1
ATOM 2213 O O . ASN A 1 276 ? 3.000 4.419 5.093 1.00 89.38 276 ASN A O 1
ATOM 2217 N N . PHE A 1 277 ? 1.927 5.874 3.724 1.00 80.12 277 PHE A N 1
ATOM 2218 C CA . PHE A 1 277 ? 1.781 6.975 4.682 1.00 80.12 277 PHE A CA 1
ATOM 2219 C C . PHE A 1 277 ? 0.348 7.132 5.191 1.00 80.12 277 PHE A C 1
ATOM 2221 O O . PHE A 1 277 ? -0.599 6.860 4.423 1.00 80.12 277 PHE A O 1
#

Radius of gyration: 31.92 Å; chains: 1; bounding box: 84×28×89 Å

Sequence (277 aa):
MKNFLFLSTFVTFFVFSGFSQNIVIDYNTLSILPVDKKIFKVQDFVSVVIRNYNATTGDKFKVEITGEQYENTSGIDAFKKMTKMDTTGKIVEEQPDYYYLLSLQVPDKDKSIIKITRYKPDGTTKIEERTYFFRNRGGLKFDVSSGFFISTLRDKIYVLKSLDTLNKQIVRENNGNIRSGIGLLAHLHCRSQKWLSGGLTGGFEINNDAKVGFLAGGSLFFGYDRKFVFSGGVAFSKVKTISDIYKVGDIVPYTINDIPTVEIWKSGWFGALTYNF